Protein AF-A0A3D5ARH9-F1 (afdb_monomer_lite)

Structure (mmCIF, N/CA/C/O backbone):
data_AF-A0A3D5ARH9-F1
#
_entry.id   AF-A0A3D5ARH9-F1
#
loop_
_atom_site.group_PDB
_atom_site.id
_atom_site.type_symbol
_atom_site.label_atom_id
_atom_site.label_alt_id
_atom_site.label_comp_id
_atom_site.label_asym_id
_atom_site.label_entity_id
_atom_site.label_seq_id
_atom_site.pdbx_PDB_ins_code
_atom_site.Cartn_x
_atom_site.Cartn_y
_atom_site.Cartn_z
_atom_site.occupancy
_atom_site.B_iso_or_equiv
_atom_site.auth_seq_id
_atom_site.auth_comp_id
_atom_site.auth_asym_id
_atom_site.auth_atom_id
_atom_site.pdbx_PDB_model_num
ATOM 1 N N . MET A 1 1 ? -89.705 -56.570 19.214 1.00 36.16 1 MET A N 1
ATOM 2 C CA . MET A 1 1 ? -88.723 -57.478 18.583 1.00 36.16 1 MET A CA 1
ATOM 3 C C . MET A 1 1 ? -87.364 -56.791 18.594 1.00 36.16 1 MET A C 1
ATOM 5 O O . MET A 1 1 ? -87.311 -55.644 18.194 1.00 36.16 1 MET A O 1
ATOM 9 N N . ARG A 1 2 ? -86.365 -57.498 19.145 1.00 31.97 2 ARG A N 1
ATOM 10 C CA . ARG A 1 2 ? -84.887 -57.374 19.099 1.00 31.97 2 ARG A CA 1
ATOM 11 C C . ARG A 1 2 ? -84.185 -56.009 18.840 1.00 31.97 2 ARG A C 1
ATOM 13 O O . ARG A 1 2 ? -84.505 -55.344 17.864 1.00 31.97 2 ARG A O 1
ATOM 20 N N . PRO A 1 3 ? -83.141 -55.672 19.634 1.00 34.94 3 PRO A N 1
ATOM 21 C CA . PRO A 1 3 ? -82.276 -54.505 19.437 1.00 34.94 3 PRO A CA 1
ATOM 22 C C . PRO A 1 3 ? -81.117 -54.805 18.462 1.00 34.94 3 PRO A C 1
ATOM 24 O O . PRO A 1 3 ? -80.711 -55.959 18.326 1.00 34.94 3 PRO A O 1
ATOM 27 N N . LEU A 1 4 ? -80.552 -53.772 17.827 1.00 32.91 4 LEU A N 1
ATOM 28 C CA . LEU A 1 4 ? -79.321 -53.847 17.021 1.00 32.91 4 LEU A CA 1
ATOM 29 C C . LEU A 1 4 ? -78.390 -52.703 17.468 1.00 32.91 4 LEU A C 1
ATOM 31 O O . LEU A 1 4 ? -78.720 -51.536 17.293 1.00 32.91 4 LEU A O 1
ATOM 35 N N . LEU A 1 5 ? -77.456 -52.988 18.378 1.00 32.62 5 LEU A N 1
ATOM 36 C CA . LEU A 1 5 ? -76.010 -53.157 18.148 1.00 32.62 5 LEU A CA 1
ATOM 37 C C . LEU A 1 5 ? -75.330 -52.003 17.384 1.00 32.62 5 LEU A C 1
ATOM 39 O O . LEU A 1 5 ? -75.382 -51.918 16.161 1.00 32.62 5 LEU A O 1
ATOM 43 N N . ILE A 1 6 ? -74.623 -51.171 18.154 1.00 36.03 6 ILE A N 1
ATOM 44 C CA . ILE A 1 6 ? -73.619 -50.207 17.700 1.00 36.03 6 ILE A CA 1
ATOM 45 C C . ILE A 1 6 ? -72.332 -50.991 17.415 1.00 36.03 6 ILE A C 1
ATOM 47 O O . ILE A 1 6 ? -71.753 -51.577 18.329 1.00 36.03 6 ILE A O 1
ATOM 51 N N . ALA A 1 7 ? -71.892 -51.011 16.157 1.00 35.75 7 ALA A N 1
ATOM 52 C CA . ALA A 1 7 ? -70.590 -51.541 15.770 1.00 35.75 7 ALA A CA 1
ATOM 53 C C . ALA A 1 7 ? -69.571 -50.394 15.728 1.00 35.75 7 ALA A C 1
ATOM 55 O O . ALA A 1 7 ? -69.675 -49.482 14.908 1.00 35.75 7 ALA A O 1
ATOM 56 N N . ALA A 1 8 ? -68.601 -50.448 16.640 1.00 33.53 8 ALA A N 1
ATOM 57 C CA . ALA A 1 8 ? -67.417 -49.604 16.632 1.00 33.53 8 ALA A CA 1
ATOM 58 C C . ALA A 1 8 ? -66.488 -50.044 15.491 1.00 33.53 8 ALA A C 1
ATOM 60 O O . ALA A 1 8 ? -66.115 -51.213 15.396 1.00 33.53 8 ALA A O 1
ATOM 61 N N . LEU A 1 9 ? -66.127 -49.102 14.621 1.00 32.66 9 LEU A N 1
ATOM 62 C CA . LEU A 1 9 ? -65.179 -49.320 13.538 1.00 32.66 9 LEU A CA 1
ATOM 63 C C . LEU A 1 9 ? -63.754 -49.170 14.095 1.00 32.66 9 LEU A C 1
ATOM 65 O O . LEU A 1 9 ? -63.334 -48.073 14.459 1.00 32.66 9 LEU A O 1
ATOM 69 N N . SER A 1 10 ? -63.018 -50.278 14.183 1.00 33.53 10 SER A N 1
ATOM 70 C CA . SER A 1 10 ? -61.578 -50.275 14.448 1.00 33.53 10 SER A CA 1
ATOM 71 C C . SER A 1 10 ? -60.827 -49.774 13.215 1.00 33.53 10 SER A C 1
ATOM 73 O O . SER A 1 10 ? -60.824 -50.442 12.182 1.00 33.53 10 SER A O 1
ATOM 75 N N . LEU A 1 11 ? -60.155 -48.628 13.334 1.00 34.47 11 LEU A N 1
ATOM 76 C CA . LEU A 1 11 ? -59.141 -48.19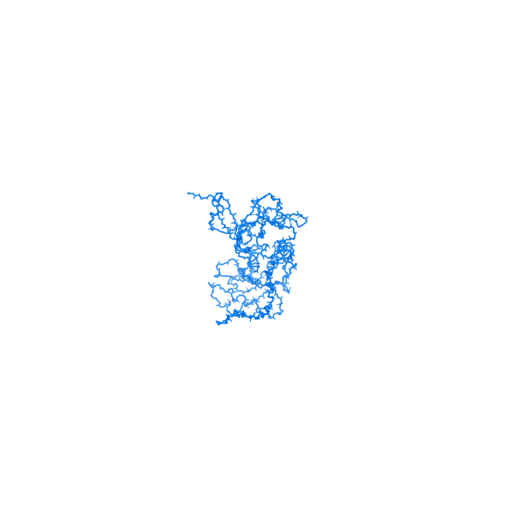7 12.376 1.00 34.47 11 LEU A CA 1
ATOM 77 C C . LEU A 1 11 ? -57.761 -48.450 12.991 1.00 34.47 11 LEU A C 1
ATOM 79 O O . LEU A 1 11 ? -57.415 -47.890 14.030 1.00 34.47 11 LEU A O 1
ATOM 83 N N . ALA A 1 12 ? -57.001 -49.343 12.362 1.00 35.09 12 ALA A N 1
ATOM 84 C CA . ALA A 1 12 ? -55.623 -49.637 12.716 1.00 35.09 12 ALA A CA 1
ATOM 85 C C . ALA A 1 12 ? -54.753 -48.384 12.516 1.00 35.09 12 ALA A C 1
ATOM 87 O O . ALA A 1 12 ? -54.677 -47.846 11.412 1.00 35.09 12 ALA A O 1
ATOM 88 N N . MET A 1 13 ? -54.086 -47.928 13.579 1.00 35.91 13 MET A N 1
ATOM 89 C CA . MET A 1 13 ? -53.020 -46.933 13.479 1.00 35.91 13 MET A CA 1
ATOM 90 C C . MET A 1 13 ? -51.771 -47.609 12.912 1.00 35.91 13 MET A C 1
ATOM 92 O O . MET A 1 13 ? -51.081 -48.350 13.611 1.00 35.91 13 MET A O 1
ATOM 96 N N . ALA A 1 14 ? -51.492 -47.366 11.633 1.00 39.88 14 ALA A N 1
ATOM 97 C CA . ALA A 1 14 ? -50.178 -47.612 11.063 1.00 39.88 14 ALA A CA 1
ATOM 98 C C . ALA A 1 14 ? -49.182 -46.625 11.692 1.00 39.88 14 ALA A C 1
ATOM 100 O O . ALA A 1 14 ? -49.419 -45.416 11.703 1.00 39.88 14 ALA A O 1
ATOM 101 N N . GLY A 1 15 ? -48.092 -47.154 12.250 1.00 37.50 15 GLY A N 1
ATOM 102 C CA . GLY A 1 15 ? -47.027 -46.369 12.860 1.00 37.50 15 GLY A CA 1
ATOM 103 C C . GLY A 1 15 ? -46.376 -45.430 11.848 1.00 37.50 15 GLY A C 1
ATOM 104 O O . GLY A 1 15 ? -45.789 -45.871 10.862 1.00 37.50 15 GLY A O 1
ATOM 105 N N . LEU A 1 16 ? -46.472 -44.131 12.115 1.00 36.62 16 LEU A N 1
ATOM 106 C CA . LEU A 1 16 ? -45.611 -43.127 11.506 1.00 36.62 16 LEU A CA 1
ATOM 107 C C . LEU A 1 16 ? -44.225 -43.239 12.161 1.00 36.62 16 LEU A C 1
ATOM 109 O O . LEU A 1 16 ? -44.156 -43.307 13.392 1.00 36.62 16 LEU A O 1
ATOM 113 N N . PRO A 1 17 ? -43.122 -43.259 11.395 1.00 36.88 17 PRO A N 1
ATOM 114 C CA . PRO A 1 17 ? -41.802 -43.139 11.990 1.00 36.88 17 PRO A CA 1
ATOM 115 C C . PRO A 1 17 ? -41.688 -41.757 12.637 1.00 36.88 17 PRO A C 1
ATOM 117 O O . PRO A 1 17 ? -42.090 -40.748 12.055 1.00 36.88 17 PRO A O 1
ATOM 120 N N . ALA A 1 18 ? -41.146 -41.717 13.853 1.00 39.22 18 ALA A N 1
ATOM 121 C CA . ALA A 1 18 ? -40.711 -40.477 14.468 1.00 39.22 18 ALA A CA 1
ATOM 122 C C . ALA A 1 18 ? -39.626 -39.869 13.570 1.00 39.22 18 ALA A C 1
ATOM 124 O O . ALA A 1 18 ? -38.506 -40.370 13.504 1.00 39.22 18 ALA A O 1
ATOM 125 N N . VAL A 1 19 ? -39.977 -38.818 12.832 1.00 33.25 19 VAL A N 1
ATOM 126 C CA . VAL A 1 19 ? -38.991 -37.955 12.191 1.00 33.25 19 VAL A CA 1
ATOM 127 C C . VAL A 1 19 ? -38.428 -37.090 13.309 1.00 33.25 19 VAL A C 1
ATOM 129 O O . VAL A 1 19 ? -39.031 -36.091 13.700 1.00 33.25 19 VAL A O 1
ATOM 132 N N . GLU A 1 20 ? -37.304 -37.516 13.879 1.00 37.25 20 GLU A N 1
ATOM 133 C CA . GLU A 1 20 ? -36.461 -36.632 14.672 1.00 37.25 20 GLU A CA 1
ATOM 134 C C . GLU A 1 20 ? -36.026 -35.489 13.755 1.00 37.25 20 GLU A C 1
ATOM 136 O O . GLU A 1 20 ? -35.208 -35.658 12.852 1.00 37.25 20 GLU A O 1
ATOM 141 N N . ALA A 1 21 ? -36.630 -34.318 13.951 1.00 35.41 21 ALA A N 1
ATOM 142 C CA . ALA A 1 21 ? -36.156 -33.085 13.356 1.00 35.41 21 ALA A CA 1
ATOM 143 C C . ALA A 1 21 ? -34.779 -32.788 13.959 1.00 35.41 21 ALA A C 1
ATOM 145 O O . ALA A 1 21 ? -34.663 -32.182 15.025 1.00 35.41 21 ALA A O 1
ATOM 146 N N . GLN A 1 22 ? -33.730 -33.258 13.288 1.00 34.59 22 GLN A N 1
ATOM 147 C CA . GLN A 1 22 ? -32.379 -32.781 13.516 1.00 34.59 22 GLN A CA 1
ATOM 148 C C . GLN A 1 22 ? -32.389 -31.296 13.168 1.00 34.59 22 GLN A C 1
ATOM 150 O O . GLN A 1 22 ? -32.487 -30.913 12.004 1.00 34.59 22 GLN A O 1
ATOM 155 N N . ALA A 1 23 ? -32.362 -30.457 14.201 1.00 35.50 23 ALA A N 1
ATOM 156 C CA . ALA A 1 23 ? -32.055 -29.052 14.046 1.00 35.50 23 ALA A CA 1
ATOM 157 C C . ALA A 1 23 ? -30.722 -28.964 13.296 1.00 35.50 23 ALA A C 1
ATOM 159 O O . ALA A 1 23 ? -29.685 -29.370 13.825 1.00 35.50 23 ALA A O 1
ATOM 160 N N . GLU A 1 24 ? -30.755 -28.465 12.061 1.00 36.00 24 GLU A N 1
ATOM 161 C CA . GLU A 1 24 ? -29.549 -28.012 11.389 1.00 36.00 24 GLU A CA 1
ATOM 162 C C . GLU A 1 24 ? -28.964 -26.896 12.252 1.00 36.00 24 GLU A C 1
ATOM 164 O O . GLU A 1 24 ? -29.434 -25.757 12.281 1.00 36.00 24 GLU A O 1
ATOM 169 N N . ILE A 1 25 ? -27.961 -27.274 13.035 1.00 41.75 25 ILE A N 1
ATOM 170 C CA . ILE A 1 25 ? -26.970 -26.382 13.611 1.00 41.75 25 ILE A CA 1
ATOM 171 C C . ILE A 1 25 ? -26.416 -25.555 12.455 1.00 41.75 25 ILE A C 1
ATOM 173 O O . ILE A 1 25 ? -25.553 -26.007 11.704 1.00 41.75 25 ILE A O 1
ATOM 177 N N . GLY A 1 26 ? -26.983 -24.358 12.286 1.00 33.88 26 GLY A N 1
ATOM 178 C CA . GLY A 1 26 ? -26.500 -23.367 11.342 1.00 33.88 26 GLY A CA 1
ATOM 179 C C . GLY A 1 26 ? -24.995 -23.234 11.506 1.00 33.88 26 GLY A C 1
ATOM 180 O O . GLY A 1 26 ? -24.507 -23.187 12.638 1.00 33.88 26 GLY A O 1
ATOM 181 N N . ALA A 1 27 ? -24.287 -23.242 10.376 1.00 38.84 27 ALA A N 1
ATOM 182 C CA . ALA A 1 27 ? -22.839 -23.129 10.316 1.00 38.84 27 ALA A CA 1
ATOM 183 C C . ALA A 1 27 ? -22.363 -22.101 11.348 1.00 38.84 27 ALA A C 1
ATOM 185 O O . ALA A 1 27 ? -22.682 -20.911 11.257 1.00 38.84 27 ALA A O 1
ATOM 186 N N . ALA A 1 28 ? -21.669 -22.589 12.378 1.00 41.03 28 ALA A N 1
ATOM 187 C CA . ALA A 1 28 ? -21.037 -21.731 13.356 1.00 41.03 28 ALA A CA 1
ATOM 188 C C . ALA A 1 28 ? -20.156 -20.748 12.582 1.00 41.03 28 ALA A C 1
ATOM 190 O O . ALA A 1 28 ? -19.362 -21.162 11.737 1.00 41.03 28 ALA A O 1
ATOM 191 N N . ALA A 1 29 ? -20.337 -19.450 12.833 1.00 47.12 29 ALA A N 1
ATOM 192 C CA . ALA A 1 29 ? -19.413 -18.445 12.336 1.00 47.12 29 ALA A CA 1
ATOM 193 C C . ALA A 1 29 ? -17.995 -18.893 12.702 1.00 47.12 29 ALA A C 1
ATOM 195 O O . ALA A 1 29 ? -17.753 -19.228 13.866 1.00 47.12 29 ALA A O 1
ATOM 196 N N . GLU A 1 30 ? -17.095 -18.936 11.716 1.00 40.56 30 GLU A N 1
ATOM 197 C CA . GLU A 1 30 ? -15.713 -19.326 11.968 1.00 40.56 30 GLU A CA 1
ATOM 198 C C . GLU A 1 30 ? -15.151 -18.505 13.137 1.00 40.56 30 GLU A C 1
ATOM 200 O O . GLU A 1 30 ? -15.444 -17.302 13.238 1.00 40.56 30 GLU A O 1
ATOM 205 N N . PRO A 1 31 ? -14.388 -19.129 14.053 1.00 40.97 31 PRO A N 1
ATOM 206 C CA . PRO A 1 31 ? -13.818 -18.407 15.172 1.00 40.97 31 PRO A CA 1
ATOM 207 C C . PRO A 1 31 ? -12.971 -17.256 14.633 1.00 40.97 31 PRO A C 1
ATOM 209 O O . PRO A 1 31 ? -12.004 -17.469 13.903 1.00 40.97 31 PRO A O 1
ATOM 212 N N . LEU A 1 32 ? -13.308 -16.030 15.030 1.00 48.28 32 LEU A N 1
ATOM 213 C CA . LEU A 1 32 ? -12.409 -14.884 14.916 1.00 48.28 32 LEU A CA 1
ATOM 214 C C . LEU A 1 32 ? -11.243 -15.119 15.874 1.00 48.28 32 LEU A C 1
ATOM 216 O O . LEU A 1 32 ? -11.272 -14.671 17.017 1.00 48.28 32 LEU A O 1
ATOM 220 N N . GLY A 1 33 ? -10.276 -15.931 15.463 1.00 45.16 33 GLY A N 1
ATOM 221 C CA . GLY A 1 33 ? -9.249 -16.392 16.390 1.00 45.16 33 GLY A CA 1
ATOM 222 C C . GLY A 1 33 ? -8.073 -17.141 15.786 1.00 45.16 33 GLY A C 1
ATOM 223 O O . GLY A 1 33 ? -7.136 -17.431 16.523 1.00 45.16 33 GLY A O 1
ATOM 224 N N . MET A 1 34 ? -8.062 -17.433 14.484 1.00 46.72 34 MET A N 1
ATOM 225 C CA . MET A 1 34 ? -6.834 -17.877 13.829 1.00 46.72 34 MET A CA 1
ATOM 226 C C . MET A 1 34 ? -6.118 -16.670 13.239 1.00 46.72 34 MET A C 1
ATOM 228 O O . MET A 1 34 ? -6.605 -16.047 12.300 1.00 46.72 34 MET A O 1
ATOM 232 N N . VAL A 1 35 ? -4.956 -16.351 13.809 1.00 58.06 35 VAL A N 1
ATOM 233 C CA . VAL A 1 35 ? -3.979 -15.464 13.171 1.00 58.06 35 VAL A CA 1
ATOM 234 C C . VAL A 1 35 ? -3.677 -16.050 11.804 1.00 58.06 35 VAL A C 1
ATOM 236 O O . VAL A 1 35 ? -3.370 -17.243 11.704 1.00 58.06 35 VAL A O 1
ATOM 239 N N . ALA A 1 36 ? -3.772 -15.239 10.755 1.00 65.69 36 ALA A N 1
ATOM 240 C CA . ALA A 1 36 ? -3.270 -15.658 9.461 1.00 65.69 36 ALA A CA 1
ATOM 241 C C . ALA A 1 36 ? -1.784 -16.011 9.626 1.00 65.69 36 ALA A C 1
ATOM 243 O O . ALA A 1 36 ? -1.008 -15.208 10.139 1.00 65.69 36 ALA A O 1
ATOM 244 N N . ALA A 1 37 ? -1.391 -17.233 9.254 1.00 79.62 37 ALA A N 1
ATOM 245 C CA . ALA A 1 37 ? 0.014 -17.623 9.312 1.00 79.62 37 ALA A CA 1
ATOM 246 C C . ALA A 1 37 ? 0.850 -16.603 8.519 1.00 79.62 37 ALA A C 1
ATOM 248 O O . ALA A 1 37 ? 0.384 -16.180 7.457 1.00 79.62 37 ALA A O 1
ATOM 249 N N . PRO A 1 38 ? 2.052 -16.216 8.989 1.00 91.38 38 PRO A N 1
ATOM 250 C CA . PRO A 1 38 ? 2.890 -15.275 8.263 1.00 91.38 38 PRO A CA 1
ATOM 251 C C . PRO A 1 38 ? 3.040 -15.666 6.792 1.00 91.38 38 PRO A C 1
ATOM 253 O O . PRO A 1 38 ? 3.495 -16.764 6.464 1.00 91.38 38 PRO A O 1
ATOM 256 N N . VAL A 1 39 ? 2.644 -14.761 5.901 1.00 94.25 39 VAL A N 1
ATOM 257 C CA . VAL A 1 39 ? 2.697 -14.948 4.455 1.00 94.25 39 VAL A CA 1
ATOM 258 C C . VAL A 1 39 ? 3.870 -14.156 3.899 1.00 94.25 39 VAL A C 1
ATOM 260 O O . VAL A 1 39 ? 3.997 -12.952 4.114 1.00 94.25 39 VAL A O 1
ATOM 263 N N . THR A 1 40 ? 4.710 -14.826 3.118 1.00 97.44 40 THR A N 1
ATOM 264 C CA . THR A 1 40 ? 5.722 -14.164 2.292 1.00 97.44 40 THR A CA 1
ATOM 265 C C . THR A 1 40 ? 5.301 -14.245 0.833 1.00 97.44 40 THR A C 1
ATOM 267 O O . THR A 1 40 ? 5.065 -15.337 0.322 1.00 97.44 40 THR A O 1
ATOM 270 N N . LYS A 1 41 ? 5.206 -13.094 0.163 1.00 98.06 41 LYS A N 1
ATOM 271 C CA . LYS A 1 41 ? 4.893 -12.988 -1.267 1.00 98.06 41 LYS A CA 1
ATOM 272 C C . LYS A 1 41 ? 6.129 -12.552 -2.048 1.00 98.06 41 LYS A C 1
ATOM 274 O O . LYS A 1 41 ? 6.793 -11.582 -1.685 1.00 98.06 41 LYS A O 1
ATOM 279 N N . ARG A 1 42 ? 6.417 -13.240 -3.148 1.00 98.69 42 ARG A N 1
ATOM 280 C CA . ARG A 1 42 ? 7.473 -12.890 -4.101 1.00 98.69 42 ARG A CA 1
ATOM 281 C C . ARG A 1 42 ? 6.958 -11.825 -5.064 1.00 98.69 42 ARG A C 1
ATOM 283 O O . ARG A 1 42 ? 5.916 -12.015 -5.691 1.00 98.69 42 ARG A O 1
ATOM 290 N N . VAL A 1 43 ? 7.692 -10.730 -5.201 1.00 98.69 43 VAL A N 1
ATOM 291 C CA . VAL A 1 43 ? 7.333 -9.589 -6.047 1.00 98.69 43 VAL A CA 1
ATOM 292 C C . VAL A 1 43 ? 8.369 -9.396 -7.137 1.00 98.69 43 VAL A C 1
ATOM 294 O O . VAL A 1 43 ? 9.561 -9.276 -6.849 1.00 98.69 43 VAL A O 1
ATOM 297 N N . ALA A 1 44 ? 7.907 -9.325 -8.379 1.00 98.81 44 ALA A N 1
ATOM 298 C CA . ALA A 1 44 ? 8.705 -8.838 -9.494 1.00 98.81 44 ALA A CA 1
ATOM 299 C C . ALA A 1 44 ? 8.348 -7.375 -9.776 1.00 98.81 44 ALA A C 1
ATOM 301 O O . ALA A 1 44 ? 7.173 -7.025 -9.818 1.00 98.81 44 ALA A O 1
ATOM 302 N N . ILE A 1 45 ? 9.339 -6.516 -9.992 1.00 98.81 45 ILE A N 1
ATOM 303 C CA . ILE A 1 45 ? 9.126 -5.153 -10.475 1.00 98.81 45 ILE A CA 1
ATOM 304 C C . ILE A 1 45 ? 9.698 -5.062 -11.880 1.00 98.81 45 ILE A C 1
ATOM 306 O O . ILE A 1 45 ? 10.900 -5.252 -12.070 1.00 98.81 45 ILE A O 1
ATOM 310 N N . VAL A 1 46 ? 8.842 -4.785 -12.858 1.00 98.88 46 VAL A N 1
ATOM 311 C CA . VAL A 1 46 ? 9.234 -4.671 -14.263 1.00 98.88 46 VAL A CA 1
ATOM 312 C C . VAL A 1 46 ? 9.207 -3.209 -14.673 1.00 98.88 46 VAL A C 1
ATOM 314 O O . VAL A 1 46 ? 8.164 -2.559 -14.648 1.00 98.88 46 VAL A O 1
ATOM 317 N N . MET A 1 47 ? 10.374 -2.701 -15.044 1.00 98.62 47 MET A N 1
ATOM 318 C CA . MET A 1 47 ? 10.592 -1.361 -15.564 1.00 98.62 47 MET A CA 1
ATOM 319 C C . MET A 1 47 ? 10.594 -1.435 -17.090 1.00 98.62 47 MET A C 1
ATOM 321 O O . MET A 1 47 ? 11.396 -2.161 -17.679 1.00 98.62 47 MET A O 1
ATOM 325 N N . ILE A 1 48 ? 9.688 -0.704 -17.734 1.00 98.44 48 ILE A N 1
ATOM 326 C CA . ILE A 1 48 ? 9.514 -0.745 -19.186 1.00 98.44 48 ILE A CA 1
ATOM 327 C C . ILE A 1 48 ? 10.101 0.521 -19.801 1.00 98.44 48 ILE A C 1
ATOM 329 O O . ILE A 1 48 ? 9.724 1.627 -19.430 1.00 98.44 48 ILE A O 1
ATOM 333 N N . GLN A 1 49 ? 11.001 0.374 -20.770 1.00 96.75 49 GLN A N 1
ATOM 334 C CA . GLN A 1 49 ? 11.674 1.475 -21.466 1.00 96.75 49 GLN A CA 1
ATOM 335 C C . GLN A 1 49 ? 10.778 2.147 -22.526 1.00 96.75 49 GLN A C 1
ATOM 337 O O . GLN A 1 49 ? 11.117 2.212 -23.703 1.00 96.75 49 GLN A O 1
ATOM 342 N N . ASN A 1 50 ? 9.612 2.661 -22.125 1.00 94.06 50 ASN A N 1
ATOM 343 C CA . ASN A 1 50 ? 8.672 3.364 -23.013 1.00 94.06 50 ASN A CA 1
ATOM 344 C C . ASN A 1 50 ? 8.714 4.900 -22.876 1.00 94.06 50 ASN A C 1
ATOM 346 O O . ASN A 1 50 ? 7.823 5.584 -23.372 1.00 94.06 50 ASN A O 1
ATOM 350 N N . GLY A 1 51 ? 9.728 5.447 -22.198 1.00 89.19 51 GLY A N 1
ATOM 351 C CA . GLY A 1 51 ? 9.845 6.882 -21.942 1.00 89.19 51 GLY A CA 1
ATOM 352 C C . GLY A 1 51 ? 9.948 7.720 -23.219 1.00 89.19 51 GLY A C 1
ATOM 353 O O . GLY A 1 51 ? 10.875 7.555 -24.020 1.00 89.19 51 GLY A O 1
ATOM 354 N N . SER A 1 52 ? 9.040 8.683 -23.374 1.00 85.12 52 SER A N 1
ATOM 355 C CA . SER A 1 52 ? 9.021 9.599 -24.528 1.00 85.12 52 SER A CA 1
ATOM 356 C C . SER A 1 52 ? 10.107 10.686 -24.456 1.00 85.12 52 SER A C 1
ATOM 358 O O . SER A 1 52 ? 10.619 11.139 -25.482 1.00 85.12 52 SER A O 1
ATOM 360 N N . THR A 1 53 ? 10.541 11.047 -23.245 1.00 89.06 53 THR A N 1
ATOM 361 C CA . THR A 1 53 ? 11.587 12.051 -22.977 1.00 89.06 53 THR A CA 1
ATOM 362 C C . THR A 1 53 ? 12.865 11.421 -22.419 1.00 89.06 53 THR A C 1
ATOM 364 O O . THR A 1 53 ? 12.822 10.338 -21.834 1.00 89.06 53 THR A O 1
ATOM 367 N N . ASP A 1 54 ? 14.008 12.110 -22.542 1.00 92.31 54 ASP A N 1
ATOM 368 C CA . ASP A 1 54 ? 15.278 11.661 -21.937 1.00 92.31 54 ASP A CA 1
ATOM 369 C C . ASP A 1 54 ? 15.165 11.496 -20.419 1.00 92.31 54 ASP A C 1
ATOM 371 O O . ASP A 1 54 ? 15.677 10.530 -19.851 1.00 92.31 54 ASP A O 1
ATOM 375 N N . THR A 1 55 ? 14.436 12.403 -19.762 1.00 93.12 55 THR A N 1
ATOM 376 C CA . THR A 1 55 ? 14.150 12.317 -18.329 1.00 93.12 55 THR A CA 1
ATOM 377 C C . THR A 1 55 ? 13.376 11.044 -18.001 1.00 93.12 55 THR A C 1
ATOM 379 O O . THR A 1 55 ? 13.795 10.298 -17.119 1.00 93.12 55 THR A O 1
ATOM 382 N N . ALA A 1 56 ? 12.283 10.762 -18.720 1.00 91.06 56 ALA A N 1
ATOM 383 C CA . ALA A 1 56 ? 11.480 9.562 -18.492 1.00 91.06 56 ALA A CA 1
ATOM 384 C C . ALA A 1 56 ? 12.301 8.285 -18.723 1.00 91.06 56 ALA A C 1
ATOM 386 O O . ALA A 1 56 ? 12.294 7.401 -17.870 1.00 91.06 56 ALA A O 1
ATOM 387 N N . ARG A 1 57 ? 13.081 8.214 -19.812 1.00 93.19 57 ARG A N 1
ATOM 388 C CA . ARG A 1 57 ? 13.981 7.078 -20.089 1.00 93.19 57 ARG A CA 1
ATOM 389 C C . ARG A 1 57 ? 15.011 6.873 -18.982 1.00 93.19 57 ARG A C 1
ATOM 391 O O . ARG A 1 57 ? 15.160 5.763 -18.482 1.00 93.19 57 ARG A O 1
ATOM 398 N N . THR A 1 58 ? 15.658 7.949 -18.537 1.00 96.25 58 THR A N 1
ATOM 399 C CA . THR A 1 58 ? 16.644 7.900 -17.445 1.00 96.25 58 THR A CA 1
ATOM 400 C C . THR A 1 58 ? 16.018 7.393 -16.149 1.00 96.25 58 THR A C 1
ATOM 402 O O . THR A 1 58 ? 16.597 6.559 -15.461 1.00 96.25 58 THR A O 1
ATOM 405 N N . GLN A 1 59 ? 14.817 7.866 -15.806 1.00 96.25 59 GLN A N 1
ATOM 406 C CA . GLN A 1 59 ? 14.108 7.410 -14.611 1.00 96.25 59 GLN A CA 1
ATOM 407 C C . GLN A 1 59 ? 13.687 5.940 -14.717 1.00 96.25 59 GLN A C 1
ATOM 409 O O . GLN A 1 59 ? 13.870 5.195 -13.760 1.00 96.25 59 GLN A O 1
ATOM 414 N N . LEU A 1 60 ? 13.191 5.515 -15.880 1.00 96.31 60 LEU A N 1
ATOM 415 C CA . LEU A 1 60 ? 12.814 4.126 -16.152 1.00 96.31 60 LEU A CA 1
ATOM 416 C C . LEU A 1 60 ? 14.014 3.177 -16.203 1.00 96.31 60 LEU A C 1
ATOM 418 O O . LEU A 1 60 ? 13.828 1.969 -16.113 1.00 96.31 60 LEU A O 1
ATOM 422 N N . ALA A 1 61 ? 15.231 3.695 -16.367 1.00 96.19 61 ALA A N 1
ATOM 423 C CA . ALA A 1 61 ? 16.470 2.923 -16.316 1.00 96.19 61 ALA A CA 1
ATOM 424 C C . ALA A 1 61 ? 17.116 2.905 -14.914 1.00 96.19 61 ALA A C 1
ATOM 426 O O . ALA A 1 61 ? 18.080 2.175 -14.692 1.00 96.19 61 ALA A O 1
ATOM 427 N N . ASP A 1 62 ? 16.601 3.679 -13.948 1.00 97.75 62 ASP A N 1
ATOM 428 C CA . ASP A 1 62 ? 17.161 3.782 -12.595 1.00 97.75 62 ASP A CA 1
ATOM 429 C C . ASP A 1 62 ? 16.729 2.599 -11.710 1.00 97.75 62 ASP A C 1
ATOM 431 O O . ASP A 1 62 ? 15.913 2.705 -10.787 1.00 97.75 62 ASP A O 1
ATOM 435 N N . THR A 1 63 ? 17.297 1.429 -11.999 1.00 97.31 63 THR A N 1
ATOM 436 C CA . THR A 1 63 ? 17.025 0.194 -11.257 1.00 97.31 63 THR A CA 1
ATOM 437 C C . THR A 1 63 ? 17.461 0.284 -9.797 1.00 97.31 63 THR A C 1
ATOM 439 O O . THR A 1 63 ? 16.922 -0.433 -8.957 1.00 97.31 63 THR A O 1
ATOM 442 N N . ALA A 1 64 ? 18.432 1.144 -9.467 1.00 98.00 64 ALA A N 1
ATOM 443 C CA . ALA A 1 64 ? 18.905 1.331 -8.099 1.00 98.00 64 ALA A CA 1
ATOM 444 C C . ALA A 1 64 ? 17.847 2.035 -7.240 1.00 98.00 64 ALA A C 1
ATOM 446 O O . ALA A 1 64 ? 17.548 1.573 -6.136 1.00 98.00 64 ALA A O 1
ATOM 447 N N . PHE A 1 65 ? 17.230 3.097 -7.767 1.00 98.25 65 PHE A N 1
ATOM 448 C CA . PHE A 1 65 ? 16.111 3.768 -7.112 1.00 98.25 65 PHE A CA 1
ATOM 449 C C . PHE A 1 65 ? 14.946 2.802 -6.865 1.00 98.25 65 PHE A C 1
ATOM 451 O O . PHE A 1 65 ? 14.483 2.684 -5.727 1.00 98.25 65 PHE A O 1
ATOM 458 N N . ILE A 1 66 ? 14.512 2.069 -7.899 1.00 98.50 66 ILE A N 1
ATOM 459 C CA . ILE A 1 66 ? 13.393 1.125 -7.774 1.00 98.50 66 ILE A CA 1
ATOM 460 C C . ILE A 1 66 ? 13.743 -0.005 -6.798 1.00 98.50 66 ILE A C 1
ATOM 462 O O . ILE A 1 66 ? 12.956 -0.311 -5.901 1.00 98.50 66 ILE A O 1
ATOM 466 N N . ARG A 1 67 ? 14.950 -0.577 -6.878 1.00 98.50 67 ARG A N 1
ATOM 467 C CA . ARG A 1 67 ? 15.400 -1.592 -5.917 1.00 98.50 67 ARG A CA 1
ATOM 468 C C . ARG A 1 67 ? 15.340 -1.081 -4.483 1.00 98.50 67 ARG A C 1
ATOM 470 O O . ARG A 1 67 ? 14.861 -1.799 -3.612 1.00 98.50 67 ARG A O 1
ATOM 477 N N . ASN A 1 68 ? 15.796 0.144 -4.236 1.00 98.50 68 ASN A N 1
ATOM 478 C CA . ASN A 1 68 ? 15.796 0.718 -2.897 1.00 98.50 68 ASN A CA 1
ATOM 479 C C . ASN A 1 68 ? 14.373 0.936 -2.360 1.00 98.50 68 ASN A C 1
ATOM 481 O O . ASN A 1 68 ? 14.088 0.567 -1.224 1.00 98.50 68 ASN A O 1
ATOM 485 N N . ILE A 1 69 ? 13.461 1.486 -3.166 1.00 98.56 69 ILE A N 1
ATOM 486 C CA . ILE A 1 69 ? 12.112 1.814 -2.684 1.00 98.56 69 ILE A CA 1
ATOM 487 C C . ILE A 1 69 ? 11.193 0.588 -2.543 1.00 98.56 69 ILE A C 1
ATOM 489 O O . ILE A 1 69 ? 10.257 0.610 -1.748 1.00 98.56 69 ILE A O 1
ATOM 493 N N . PHE A 1 70 ? 11.464 -0.514 -3.247 1.00 98.69 70 PHE A N 1
ATOM 494 C CA . PHE A 1 70 ? 10.724 -1.767 -3.054 1.00 98.69 70 PHE A CA 1
ATOM 495 C C . PHE A 1 70 ? 11.389 -2.702 -2.039 1.00 98.69 70 PHE A C 1
ATOM 497 O O . PHE A 1 70 ? 10.698 -3.270 -1.197 1.00 98.69 70 PHE A O 1
ATOM 504 N N . PHE A 1 71 ? 12.718 -2.832 -2.066 1.00 98.62 71 PHE A N 1
ATOM 505 C CA . PHE A 1 71 ? 13.447 -3.885 -1.344 1.00 98.62 71 PHE A CA 1
ATOM 506 C C . PHE A 1 71 ? 14.563 -3.378 -0.416 1.00 98.62 71 PHE A C 1
ATOM 508 O O . PHE A 1 71 ? 15.313 -4.186 0.128 1.00 98.62 71 PHE A O 1
ATOM 515 N N . GLY A 1 72 ? 14.703 -2.064 -0.222 1.00 98.12 72 GLY A N 1
ATOM 516 C CA . GLY A 1 72 ? 15.667 -1.491 0.723 1.00 98.12 72 GLY A CA 1
ATOM 517 C C . GLY A 1 72 ? 15.383 -1.882 2.179 1.00 98.12 72 GLY A C 1
ATOM 518 O O . GLY A 1 72 ? 14.300 -2.359 2.512 1.00 98.12 72 GLY A O 1
ATOM 519 N N . SER A 1 73 ? 16.341 -1.653 3.078 1.00 95.50 73 SER A N 1
ATOM 520 C CA . SER A 1 73 ? 16.203 -1.984 4.509 1.00 95.50 73 SER A CA 1
ATOM 521 C C . SER A 1 73 ? 15.341 -0.996 5.305 1.00 95.50 73 SER A C 1
ATOM 523 O O . SER A 1 73 ? 14.930 -1.297 6.423 1.00 95.50 73 SER A O 1
ATOM 525 N N . ALA A 1 74 ? 15.067 0.182 4.746 1.00 94.44 74 ALA A N 1
ATOM 526 C CA . ALA A 1 74 ? 14.222 1.218 5.328 1.00 94.44 74 ALA A CA 1
ATOM 527 C C . ALA A 1 74 ? 13.542 2.016 4.211 1.00 94.44 74 ALA A C 1
ATOM 529 O O . ALA A 1 74 ? 14.027 2.035 3.081 1.00 94.44 74 ALA A O 1
ATOM 530 N N . ASN A 1 75 ? 12.442 2.705 4.536 1.00 94.88 75 ASN A N 1
ATOM 531 C CA . ASN A 1 75 ? 11.674 3.512 3.577 1.00 94.88 75 ASN A CA 1
ATOM 532 C C . ASN A 1 75 ? 11.329 2.746 2.283 1.00 94.88 75 ASN A C 1
ATOM 534 O O . ASN A 1 75 ? 11.358 3.312 1.190 1.00 94.88 75 ASN A O 1
ATOM 538 N N . SER A 1 76 ? 11.007 1.460 2.426 1.00 98.38 76 SER A N 1
ATOM 539 C CA . SER A 1 76 ? 10.735 0.542 1.325 1.00 98.38 76 SER A CA 1
ATOM 540 C C . SER A 1 76 ? 9.488 -0.301 1.590 1.00 98.38 76 SER A C 1
ATOM 542 O O . SER A 1 76 ? 9.074 -0.445 2.743 1.00 98.38 76 SER A O 1
ATOM 544 N N . LEU A 1 77 ? 8.913 -0.907 0.548 1.00 98.62 77 LEU A N 1
ATOM 545 C CA . LEU A 1 77 ? 7.815 -1.871 0.706 1.00 98.62 77 LEU A CA 1
ATOM 546 C C . LEU A 1 77 ? 8.217 -3.050 1.609 1.00 98.62 77 LEU A C 1
ATOM 548 O O . LEU A 1 77 ? 7.463 -3.412 2.513 1.00 98.62 77 LEU A O 1
ATOM 552 N N . ALA A 1 78 ? 9.408 -3.616 1.390 1.00 98.31 78 ALA A N 1
ATOM 553 C CA . ALA A 1 78 ? 9.921 -4.757 2.146 1.00 98.31 78 ALA A CA 1
ATOM 554 C C . ALA A 1 78 ? 10.114 -4.459 3.641 1.00 98.31 78 ALA A C 1
ATOM 556 O O . ALA A 1 78 ? 9.934 -5.353 4.462 1.00 98.31 78 ALA A O 1
ATOM 557 N N . ALA A 1 79 ? 10.440 -3.216 4.010 1.00 97.75 79 ALA A N 1
ATOM 558 C CA . ALA A 1 79 ? 10.531 -2.803 5.409 1.00 97.75 79 ALA A CA 1
ATOM 559 C C . ALA A 1 79 ? 9.160 -2.420 5.994 1.00 97.75 79 ALA A C 1
ATOM 561 O O . ALA A 1 79 ? 8.858 -2.727 7.146 1.00 97.75 79 ALA A O 1
ATOM 562 N N . TRP A 1 80 ? 8.323 -1.741 5.206 1.00 97.69 80 TRP A N 1
ATOM 563 C CA . TRP A 1 80 ? 7.066 -1.166 5.681 1.00 97.69 80 TRP A CA 1
ATOM 564 C C . TRP A 1 80 ? 5.974 -2.218 5.897 1.00 97.69 80 TRP A C 1
ATOM 566 O O . TRP A 1 80 ? 5.283 -2.184 6.913 1.00 97.69 80 TRP A O 1
ATOM 576 N N . MET A 1 81 ? 5.829 -3.178 4.978 1.00 97.50 81 MET A N 1
ATOM 577 C CA . MET A 1 81 ? 4.751 -4.169 5.043 1.00 97.50 81 MET A CA 1
ATOM 578 C C . MET A 1 81 ? 4.804 -5.067 6.293 1.00 97.50 81 MET A C 1
ATOM 580 O O . MET A 1 81 ? 3.794 -5.155 6.995 1.00 97.50 81 MET A O 1
ATOM 584 N N . PRO A 1 82 ? 5.940 -5.688 6.660 1.00 95.69 82 PRO A N 1
ATOM 585 C CA . PRO A 1 82 ? 6.003 -6.441 7.910 1.00 95.69 82 PRO A CA 1
ATOM 586 C C . PRO A 1 82 ? 5.857 -5.536 9.138 1.00 95.69 82 PRO A C 1
ATOM 588 O O . PRO A 1 82 ? 5.326 -5.977 10.150 1.00 95.69 82 PRO A O 1
ATOM 591 N N . ALA A 1 83 ? 6.262 -4.264 9.077 1.00 95.19 83 ALA A N 1
ATOM 592 C CA . ALA A 1 83 ? 6.067 -3.345 10.196 1.00 95.19 83 ALA A CA 1
ATOM 593 C C . ALA A 1 83 ? 4.579 -3.013 10.430 1.00 95.19 83 ALA A C 1
ATOM 595 O O . ALA A 1 83 ? 4.142 -2.980 11.581 1.00 95.19 83 ALA A O 1
ATOM 596 N N . VAL A 1 84 ? 3.793 -2.817 9.363 1.00 95.81 84 VAL A N 1
ATOM 597 C CA . VAL A 1 84 ? 2.350 -2.521 9.458 1.00 95.81 84 VAL A CA 1
ATOM 598 C C . VAL A 1 84 ? 1.496 -3.766 9.731 1.00 95.81 84 VAL A C 1
ATOM 600 O O . VAL A 1 84 ? 0.408 -3.662 10.279 1.00 95.81 84 VAL A O 1
ATOM 603 N N . THR A 1 85 ? 1.969 -4.949 9.342 1.00 94.75 85 THR A N 1
ATOM 604 C CA . THR A 1 85 ? 1.246 -6.220 9.542 1.00 94.75 85 THR A CA 1
ATOM 605 C C . THR A 1 85 ? 1.835 -7.064 10.665 1.00 94.75 85 THR A C 1
ATOM 607 O O . THR A 1 85 ? 1.471 -8.223 10.815 1.00 94.75 85 THR A O 1
ATOM 610 N N . HIS A 1 86 ? 2.766 -6.512 11.447 1.00 91.88 86 HIS A N 1
ATOM 611 C CA . HIS A 1 86 ? 3.409 -7.191 12.578 1.00 91.88 86 HIS A CA 1
ATOM 612 C C . HIS A 1 86 ? 4.134 -8.493 12.204 1.00 91.88 86 HIS A C 1
ATOM 614 O O . HIS A 1 86 ? 4.259 -9.415 13.002 1.00 91.88 86 HIS A O 1
ATOM 620 N N . GLY A 1 87 ? 4.664 -8.540 10.983 1.00 92.56 87 GLY A N 1
ATOM 621 C CA . GLY A 1 87 ? 5.369 -9.684 10.415 1.00 92.56 87 GLY A CA 1
ATOM 622 C C . GLY A 1 87 ? 4.455 -10.694 9.724 1.00 92.56 87 GLY A C 1
ATOM 623 O O . GLY A 1 87 ? 4.965 -11.658 9.157 1.00 92.56 87 GLY A O 1
ATOM 624 N N . LEU A 1 88 ? 3.136 -10.478 9.721 1.00 93.44 88 LEU A N 1
ATOM 625 C CA . LEU A 1 88 ? 2.179 -11.407 9.120 1.00 93.44 88 LEU A CA 1
ATOM 626 C C . LEU A 1 88 ? 2.150 -11.337 7.587 1.00 93.44 88 LEU A C 1
ATOM 628 O O . LEU A 1 88 ? 1.776 -12.314 6.944 1.00 93.44 88 LEU A O 1
ATOM 632 N N . LEU A 1 89 ? 2.593 -10.229 6.986 1.00 95.69 89 LEU A N 1
ATOM 633 C CA . LEU A 1 89 ? 2.800 -10.116 5.545 1.00 95.69 89 LEU A CA 1
ATOM 634 C C . LEU A 1 89 ? 4.170 -9.511 5.234 1.00 95.69 89 LEU A C 1
ATOM 636 O O . LEU A 1 89 ? 4.513 -8.417 5.679 1.00 95.69 89 LEU A O 1
ATOM 640 N N . SER A 1 90 ? 4.937 -10.212 4.405 1.00 97.56 90 SER A N 1
ATOM 641 C CA . SER A 1 90 ? 6.219 -9.745 3.878 1.00 97.56 90 SER A CA 1
ATOM 642 C C . SER A 1 90 ? 6.255 -9.846 2.357 1.00 97.56 90 SER A C 1
ATOM 644 O O . SER A 1 90 ? 5.699 -10.776 1.769 1.00 97.56 90 SER A O 1
ATOM 646 N N . TYR A 1 91 ? 6.957 -8.907 1.726 1.00 98.25 91 TYR A N 1
ATOM 647 C CA . TYR A 1 91 ? 7.250 -8.934 0.297 1.00 98.25 91 TYR A CA 1
ATOM 648 C C . TYR A 1 91 ? 8.751 -9.103 0.082 1.00 98.25 91 TYR A C 1
ATOM 650 O O . TYR A 1 91 ? 9.551 -8.356 0.643 1.00 98.25 91 TYR A O 1
ATOM 658 N N . VAL A 1 92 ? 9.125 -10.083 -0.737 1.00 98.44 92 VAL A N 1
ATOM 659 C CA . VAL A 1 92 ? 10.518 -10.397 -1.085 1.00 98.44 92 VAL A CA 1
ATOM 660 C C . VAL A 1 92 ? 10.699 -10.389 -2.604 1.00 98.44 92 VAL A C 1
ATOM 662 O O . VAL A 1 92 ? 9.717 -10.574 -3.321 1.00 98.44 92 VAL A O 1
ATOM 665 N N . PRO A 1 93 ? 11.918 -10.197 -3.128 1.00 98.62 93 PRO A N 1
ATOM 666 C 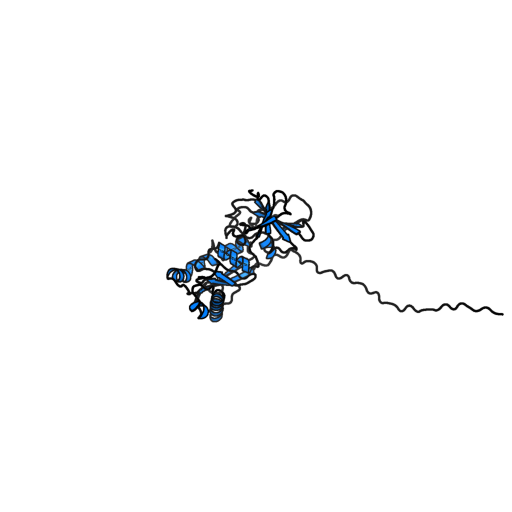CA . PRO A 1 93 ? 12.189 -10.308 -4.561 1.00 98.62 93 PRO A CA 1
ATOM 667 C C . PRO A 1 93 ? 11.739 -11.650 -5.166 1.00 98.62 93 PRO A C 1
ATOM 669 O O . PRO A 1 93 ? 12.037 -12.718 -4.629 1.00 98.62 93 PRO A O 1
ATOM 672 N N . ALA A 1 94 ? 11.053 -11.607 -6.308 1.00 98.62 94 ALA A N 1
ATOM 673 C CA . ALA A 1 94 ? 10.901 -12.745 -7.210 1.00 98.62 94 ALA A CA 1
ATOM 674 C C . ALA A 1 94 ? 12.124 -12.812 -8.138 1.00 98.62 94 ALA A C 1
ATOM 676 O O . ALA A 1 94 ? 12.338 -11.896 -8.933 1.00 98.62 94 ALA A O 1
ATOM 677 N N . GLY A 1 95 ? 12.938 -13.868 -8.033 1.00 96.62 95 GLY A N 1
ATOM 678 C CA . GLY A 1 95 ? 14.231 -13.917 -8.727 1.00 96.62 95 GLY A CA 1
ATOM 679 C C . GLY A 1 95 ? 15.107 -12.724 -8.325 1.00 96.62 95 GLY A C 1
ATOM 680 O O . GLY A 1 95 ? 15.263 -12.446 -7.136 1.00 96.62 95 GLY A O 1
ATOM 681 N N . ASP A 1 96 ? 15.599 -11.967 -9.307 1.00 95.38 96 ASP A N 1
ATOM 682 C CA . ASP A 1 96 ? 16.386 -10.744 -9.081 1.00 95.38 96 ASP A CA 1
ATOM 683 C C . ASP A 1 96 ? 15.558 -9.566 -8.526 1.00 95.38 96 ASP A C 1
ATOM 685 O O . ASP A 1 96 ? 16.109 -8.546 -8.085 1.00 95.38 96 ASP A O 1
ATOM 689 N N . GLY A 1 97 ? 14.227 -9.681 -8.554 1.00 97.31 97 GLY A N 1
ATOM 690 C CA . GLY A 1 97 ? 13.254 -8.703 -8.066 1.00 97.31 97 GLY A CA 1
ATOM 691 C C . GLY A 1 97 ? 13.019 -7.511 -8.984 1.00 97.31 97 GLY A C 1
ATOM 692 O O . GLY A 1 97 ? 11.900 -7.016 -9.021 1.00 97.31 97 GLY A O 1
ATOM 693 N N . ILE A 1 98 ? 14.038 -7.052 -9.714 1.00 98.38 98 ILE A N 1
ATOM 694 C CA . ILE A 1 98 ? 13.967 -5.904 -10.627 1.00 98.38 98 ILE A CA 1
ATOM 695 C C . ILE A 1 98 ? 14.337 -6.361 -12.030 1.00 98.38 98 ILE A C 1
ATOM 697 O O . ILE A 1 98 ? 15.408 -6.932 -12.222 1.00 98.38 98 ILE A O 1
ATOM 701 N N . PHE A 1 99 ? 13.478 -6.049 -12.992 1.00 98.62 99 PHE A N 1
ATOM 702 C CA . PHE A 1 99 ? 13.624 -6.429 -14.388 1.00 98.62 99 PHE A CA 1
ATOM 703 C C . PHE A 1 99 ? 13.472 -5.197 -15.268 1.00 98.62 99 PHE A C 1
ATOM 705 O O . PHE A 1 99 ? 12.628 -4.342 -15.005 1.00 98.62 99 PHE A O 1
ATOM 712 N N . LEU A 1 100 ? 14.293 -5.110 -16.308 1.00 98.12 100 LEU A N 1
ATOM 713 C CA . LEU A 1 100 ? 14.245 -4.045 -17.299 1.00 98.12 100 LEU A CA 1
ATOM 714 C C . LEU A 1 100 ? 13.883 -4.666 -18.642 1.00 98.12 100 LEU A C 1
ATOM 716 O O . LEU A 1 100 ? 14.516 -5.637 -19.056 1.00 98.12 100 LEU A O 1
ATOM 720 N N . THR A 1 101 ? 12.892 -4.104 -19.324 1.00 98.38 101 THR A N 1
ATOM 721 C CA . THR A 1 101 ? 12.461 -4.607 -20.627 1.00 98.38 101 THR A CA 1
ATOM 722 C C . THR A 1 101 ? 12.085 -3.483 -21.579 1.00 98.38 101 THR A C 1
ATOM 724 O O . THR A 1 101 ? 11.740 -2.369 -21.181 1.00 98.38 101 THR A O 1
ATOM 727 N N . GLU A 1 102 ? 12.131 -3.804 -22.862 1.00 97.81 102 GLU A N 1
ATOM 728 C CA . GLU A 1 102 ? 11.594 -2.978 -23.931 1.00 97.81 102 GLU A CA 1
ATOM 729 C C . GLU A 1 102 ? 10.060 -3.108 -23.995 1.00 97.81 102 GLU A C 1
ATOM 731 O O . GLU A 1 102 ? 9.530 -4.186 -23.707 1.00 97.81 102 GLU A O 1
ATOM 736 N N . PRO A 1 103 ? 9.320 -2.048 -24.379 1.00 97.12 103 PRO A N 1
ATOM 737 C CA . PRO A 1 103 ? 7.879 -2.148 -24.584 1.00 97.12 103 PRO A CA 1
ATOM 738 C C . PRO A 1 103 ? 7.544 -3.081 -25.752 1.00 97.12 103 PRO A C 1
ATOM 740 O O . PRO A 1 103 ? 8.245 -3.082 -26.774 1.00 97.12 103 PRO A O 1
ATOM 743 N N . ASN A 1 104 ? 6.431 -3.811 -25.622 1.00 97.12 104 ASN A N 1
ATOM 744 C CA . ASN A 1 104 ? 5.808 -4.509 -26.745 1.00 97.12 104 ASN A CA 1
ATOM 745 C C . ASN A 1 104 ? 5.256 -3.516 -27.790 1.00 97.12 104 ASN A C 1
ATOM 747 O O . ASN A 1 104 ? 5.195 -2.307 -27.553 1.00 97.12 104 ASN A O 1
ATOM 751 N N . ASP A 1 105 ? 4.826 -4.019 -28.949 1.00 96.31 105 ASP A N 1
ATOM 752 C CA . ASP A 1 105 ? 4.359 -3.172 -30.056 1.00 96.31 105 ASP A CA 1
ATOM 753 C C . ASP A 1 105 ? 3.151 -2.304 -29.689 1.00 96.31 105 ASP A C 1
ATOM 755 O O . ASP A 1 105 ? 3.065 -1.157 -30.129 1.00 96.31 105 ASP A O 1
ATOM 759 N N . ALA A 1 106 ? 2.230 -2.819 -28.872 1.00 94.44 106 ALA A N 1
ATOM 760 C CA . ALA A 1 106 ? 1.045 -2.077 -28.451 1.00 94.44 106 ALA A CA 1
ATOM 761 C C . ALA A 1 106 ? 1.414 -0.872 -27.575 1.00 94.44 106 ALA A C 1
ATOM 763 O O . ALA A 1 106 ? 0.901 0.225 -27.785 1.00 94.44 106 ALA A O 1
ATOM 764 N N . LEU A 1 107 ? 2.335 -1.055 -26.625 1.00 94.38 107 LEU A N 1
ATOM 765 C CA . LEU A 1 107 ? 2.810 0.021 -25.763 1.00 94.38 107 LEU A CA 1
ATOM 766 C C . LEU A 1 107 ? 3.736 0.988 -26.513 1.00 94.38 107 LEU A C 1
ATOM 768 O O . LEU A 1 107 ? 3.663 2.194 -26.297 1.00 94.38 107 LEU A O 1
ATOM 772 N N . ARG A 1 108 ? 4.583 0.478 -27.415 1.00 93.38 108 ARG A N 1
ATOM 773 C CA . ARG A 1 108 ? 5.526 1.278 -28.212 1.00 93.38 108 ARG A CA 1
ATOM 774 C C . ARG A 1 108 ? 4.821 2.198 -29.206 1.00 93.38 108 ARG A C 1
ATOM 776 O O . ARG A 1 108 ? 5.237 3.338 -29.374 1.00 93.38 108 ARG A O 1
ATOM 783 N N . ASN A 1 109 ? 3.773 1.698 -29.856 1.00 91.88 109 ASN A N 1
ATOM 784 C CA . ASN A 1 109 ? 3.025 2.427 -30.884 1.00 91.88 109 ASN A CA 1
ATOM 785 C C . ASN A 1 109 ? 1.743 3.079 -30.340 1.00 91.88 109 ASN A C 1
ATOM 787 O O . ASN A 1 109 ? 0.963 3.646 -31.107 1.00 91.88 109 ASN A O 1
ATOM 791 N N . GLY A 1 110 ? 1.498 2.974 -29.032 1.00 87.56 110 GLY A N 1
ATOM 792 C CA . GLY A 1 110 ? 0.337 3.562 -28.380 1.00 87.56 110 GLY A CA 1
ATOM 793 C C . GLY A 1 110 ? 0.322 5.089 -28.494 1.00 87.56 110 GLY A C 1
ATOM 794 O O . GLY A 1 110 ? 1.363 5.742 -28.539 1.00 87.56 110 GLY A O 1
ATOM 795 N N . SER A 1 111 ? -0.879 5.680 -28.516 1.00 86.81 111 SER A N 1
ATOM 796 C CA . SER A 1 111 ? -1.024 7.143 -28.510 1.00 86.81 111 SER A CA 1
ATOM 797 C C . SER A 1 111 ? -0.310 7.759 -27.296 1.00 86.81 111 SER A C 1
ATOM 799 O O . SER A 1 111 ? -0.584 7.313 -26.179 1.00 86.81 111 SER A O 1
ATOM 801 N N . PRO A 1 112 ? 0.497 8.824 -27.451 1.00 77.88 112 PRO A N 1
ATOM 802 C CA . PRO A 1 112 ? 1.150 9.499 -26.324 1.00 77.88 112 PRO A CA 1
ATOM 803 C C . PRO A 1 112 ? 0.181 10.047 -25.263 1.00 77.88 112 PRO A C 1
ATOM 805 O O . PRO A 1 112 ? 0.567 10.255 -24.119 1.00 77.88 112 PRO A O 1
ATOM 808 N N . THR A 1 113 ? -1.080 10.284 -25.637 1.00 84.50 113 THR A N 1
ATOM 809 C CA . THR A 1 113 ? -2.144 10.770 -24.741 1.00 84.50 113 THR A CA 1
ATOM 810 C C . THR A 1 113 ? -3.031 9.655 -24.184 1.00 84.50 113 THR A C 1
ATOM 812 O O . THR A 1 113 ? -3.981 9.938 -23.460 1.00 84.50 113 THR A O 1
ATOM 815 N N . GLY A 1 114 ? -2.770 8.395 -24.541 1.00 88.50 114 GLY A N 1
ATOM 816 C CA . GLY A 1 114 ? -3.531 7.244 -24.060 1.00 88.50 114 GLY A CA 1
ATOM 817 C C . GLY A 1 114 ? -2.967 6.668 -22.761 1.00 88.50 114 GLY A C 1
ATOM 818 O O . GLY A 1 114 ? -1.767 6.749 -22.504 1.00 88.50 114 GLY A O 1
ATOM 819 N N . CYS A 1 115 ? -3.833 6.037 -21.966 1.00 93.56 115 CYS A N 1
ATOM 820 C CA . CYS A 1 115 ? -3.415 5.223 -20.829 1.00 93.56 115 CYS A CA 1
ATOM 821 C C . CYS A 1 115 ? -3.271 3.755 -21.256 1.00 93.56 115 CYS A C 1
ATOM 823 O O . CYS A 1 115 ? -4.264 3.065 -21.485 1.00 93.56 115 CYS A O 1
ATOM 825 N N . HIS A 1 116 ? -2.030 3.271 -21.350 1.00 95.38 116 HIS A N 1
ATOM 826 C CA . HIS A 1 116 ? -1.698 1.943 -21.896 1.00 95.38 116 HIS A CA 1
ATOM 827 C C . HIS A 1 116 ? -1.372 0.904 -20.815 1.00 95.38 116 HIS A C 1
ATOM 829 O O . HIS A 1 116 ? -0.511 0.045 -21.004 1.00 95.38 116 HIS A O 1
ATOM 835 N N . SER A 1 117 ? -2.056 0.962 -19.669 1.00 96.31 117 SER A N 1
ATOM 836 C CA . SER A 1 117 ? -1.788 0.082 -18.518 1.00 96.31 117 SER A CA 1
ATOM 837 C C . SER A 1 117 ? -1.944 -1.408 -18.831 1.00 96.31 117 SER A C 1
ATOM 839 O O . SER A 1 117 ? -1.188 -2.225 -18.306 1.00 96.31 117 SER A O 1
ATOM 841 N N . VAL A 1 118 ? -2.876 -1.765 -19.720 1.00 96.75 118 VAL A N 1
ATOM 842 C CA . VAL A 1 118 ? -3.062 -3.149 -20.184 1.00 96.75 118 VAL A CA 1
ATOM 843 C C . VAL A 1 118 ? -1.837 -3.624 -20.966 1.00 96.75 118 VAL A C 1
ATOM 845 O O . VAL A 1 118 ? -1.247 -4.632 -20.601 1.00 96.75 118 VAL A O 1
ATOM 848 N N . ALA A 1 119 ? -1.382 -2.858 -21.962 1.00 97.75 119 ALA A N 1
ATOM 849 C CA . ALA A 1 119 ? -0.197 -3.217 -22.744 1.00 97.75 119 ALA A CA 1
ATOM 850 C C . ALA A 1 119 ? 1.083 -3.250 -21.888 1.00 97.75 119 ALA A C 1
ATOM 852 O O . ALA A 1 119 ? 1.960 -4.086 -22.113 1.00 97.75 119 ALA A O 1
ATOM 853 N N . ALA A 1 120 ? 1.181 -2.371 -20.884 1.00 98.19 120 ALA A N 1
ATOM 854 C CA . ALA A 1 120 ? 2.266 -2.382 -19.909 1.00 98.19 120 ALA A CA 1
ATOM 855 C C . ALA A 1 120 ? 2.243 -3.640 -19.026 1.00 98.19 120 ALA A C 1
ATOM 857 O O . ALA A 1 120 ? 3.289 -4.252 -18.821 1.00 98.19 120 ALA A O 1
ATOM 858 N N . ARG A 1 121 ? 1.064 -4.070 -18.550 1.00 98.50 121 ARG A N 1
ATOM 859 C CA . ARG A 1 121 ? 0.917 -5.347 -17.834 1.00 98.50 121 ARG A CA 1
ATOM 860 C C . ARG A 1 121 ? 1.353 -6.510 -18.716 1.00 98.50 121 ARG A C 1
ATOM 862 O O . ARG A 1 121 ? 2.192 -7.288 -18.284 1.00 98.50 121 ARG A O 1
ATOM 869 N N . ASP A 1 122 ? 0.82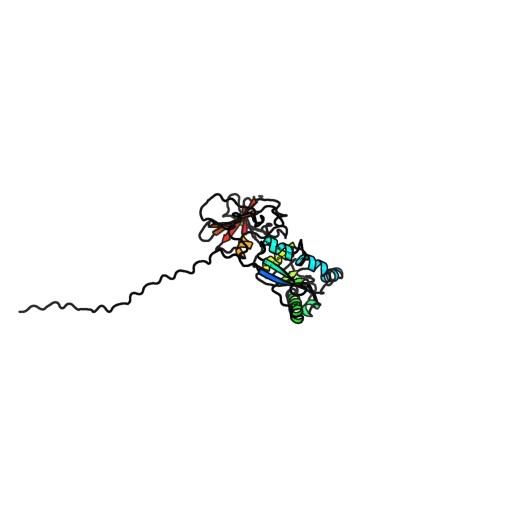5 -6.593 -19.934 1.00 98.69 122 ASP A N 1
ATOM 870 C CA . ASP A 1 122 ? 1.109 -7.710 -20.838 1.00 98.69 122 ASP A CA 1
ATOM 871 C C . ASP A 1 122 ? 2.616 -7.781 -21.151 1.00 98.69 122 ASP A C 1
ATOM 873 O O . ASP A 1 122 ? 3.223 -8.838 -21.028 1.00 98.69 122 ASP A O 1
ATOM 877 N N . THR A 1 123 ? 3.263 -6.632 -21.405 1.00 98.75 123 THR A N 1
ATOM 878 C CA . THR A 1 123 ? 4.730 -6.544 -21.558 1.00 98.75 123 THR A CA 1
ATOM 879 C C . THR A 1 123 ? 5.471 -7.116 -20.344 1.00 98.75 123 THR A C 1
ATOM 881 O O . THR A 1 123 ? 6.459 -7.835 -20.500 1.00 98.75 123 THR A O 1
ATOM 884 N N . ALA A 1 124 ? 5.030 -6.778 -19.130 1.00 98.75 124 ALA A N 1
ATOM 885 C CA . ALA A 1 124 ? 5.675 -7.226 -17.904 1.00 98.75 124 ALA A CA 1
ATOM 886 C C . ALA A 1 124 ? 5.490 -8.729 -17.659 1.00 98.75 124 ALA A C 1
ATOM 888 O O . ALA A 1 124 ? 6.459 -9.423 -17.348 1.00 98.75 124 ALA A O 1
ATOM 889 N N . GLU A 1 125 ? 4.267 -9.235 -17.809 1.00 98.75 125 GLU A N 1
ATOM 890 C CA . GLU A 1 125 ? 3.950 -10.648 -17.602 1.00 98.75 125 GLU A CA 1
ATOM 891 C C . GLU A 1 125 ? 4.643 -11.536 -18.644 1.00 98.75 125 GLU A C 1
ATOM 893 O O . GLU A 1 125 ? 5.268 -12.527 -18.263 1.00 98.75 125 GLU A O 1
ATOM 898 N N . ASP A 1 126 ? 4.639 -11.139 -19.921 1.00 98.69 126 ASP A N 1
ATOM 899 C CA . ASP A 1 126 ? 5.331 -11.858 -20.996 1.00 98.69 126 ASP A CA 1
ATOM 900 C C . ASP A 1 126 ? 6.848 -11.895 -20.767 1.00 98.69 126 ASP A C 1
ATOM 902 O O . ASP A 1 126 ? 7.483 -12.940 -20.933 1.00 98.69 126 ASP A O 1
ATOM 906 N N . HIS A 1 127 ? 7.441 -10.776 -20.333 1.00 98.69 127 HIS A N 1
ATOM 907 C CA . HIS A 1 127 ? 8.869 -10.714 -20.023 1.00 98.69 127 HIS A CA 1
ATOM 908 C C . HIS A 1 127 ? 9.245 -11.665 -18.877 1.00 98.69 127 HIS A C 1
ATOM 910 O O . HIS A 1 127 ? 10.204 -12.431 -18.987 1.00 98.69 127 HIS A O 1
ATOM 916 N N . LEU A 1 128 ? 8.468 -11.666 -17.789 1.00 98.81 128 LEU A N 1
ATOM 917 C CA . LEU A 1 128 ? 8.696 -12.569 -16.657 1.00 98.81 128 LEU A CA 1
ATOM 918 C C . LEU A 1 128 ? 8.492 -14.037 -17.050 1.00 98.81 128 LEU A C 1
ATOM 920 O O . LEU A 1 128 ? 9.270 -14.893 -16.624 1.00 98.81 128 LEU A O 1
ATOM 924 N N . ALA A 1 129 ? 7.490 -14.328 -17.885 1.00 98.62 129 ALA A N 1
ATOM 925 C CA . ALA A 1 129 ? 7.231 -15.668 -18.399 1.00 98.62 129 ALA A CA 1
ATOM 926 C C . ALA A 1 129 ? 8.386 -16.177 -19.276 1.00 98.62 129 ALA A C 1
ATOM 928 O O . ALA A 1 129 ? 8.835 -17.308 -19.089 1.00 98.62 129 ALA A O 1
ATOM 929 N N . ALA A 1 130 ? 8.922 -15.339 -20.168 1.00 98.56 130 ALA A N 1
ATOM 930 C CA . ALA A 1 130 ? 10.070 -15.677 -21.012 1.00 98.56 130 ALA A CA 1
ATOM 931 C C . ALA A 1 130 ? 11.342 -15.976 -20.197 1.00 98.56 130 ALA A C 1
ATOM 933 O O . ALA A 1 130 ? 12.147 -16.818 -20.592 1.00 98.56 130 ALA A O 1
ATOM 934 N N . LEU A 1 131 ? 11.503 -15.325 -19.041 1.00 98.31 131 LEU A N 1
ATOM 935 C CA . LEU A 1 131 ? 12.590 -15.587 -18.093 1.00 98.31 131 LEU A CA 1
ATOM 936 C C . LEU A 1 131 ? 12.308 -16.763 -17.139 1.00 98.31 131 LEU A C 1
ATOM 938 O O . LEU A 1 131 ? 13.180 -17.138 -16.357 1.00 98.31 131 LEU A O 1
ATOM 942 N N . GLY A 1 132 ? 11.101 -17.335 -17.157 1.00 98.25 132 GLY A N 1
ATOM 943 C CA . GLY A 1 132 ? 10.690 -18.392 -16.230 1.00 98.25 132 GLY A CA 1
ATOM 944 C C . GLY A 1 132 ? 10.548 -17.931 -14.772 1.00 98.25 132 GLY A C 1
ATOM 945 O O . GLY A 1 132 ? 10.576 -18.761 -13.859 1.00 98.25 132 GLY A O 1
ATOM 946 N N . VAL A 1 133 ? 10.397 -16.626 -14.524 1.00 98.50 133 VAL A N 1
ATOM 947 C CA . VAL A 1 133 ? 10.308 -16.060 -13.171 1.00 98.50 133 VAL A CA 1
ATOM 948 C C . VAL A 1 133 ? 8.929 -16.330 -12.581 1.00 98.50 133 VAL A C 1
ATOM 950 O O . VAL A 1 133 ? 7.907 -15.904 -13.110 1.00 98.50 133 VAL A O 1
ATOM 953 N N . GLN A 1 134 ? 8.904 -17.006 -11.435 1.00 98.06 134 GLN A N 1
ATOM 954 C CA . GLN A 1 134 ? 7.686 -17.252 -10.667 1.00 98.06 134 GLN A CA 1
ATOM 955 C C . GLN A 1 134 ? 7.464 -16.129 -9.648 1.00 98.06 134 GLN A C 1
ATOM 957 O O . GLN A 1 134 ? 8.352 -15.837 -8.844 1.00 98.06 134 GLN A O 1
ATOM 962 N N . TRP A 1 135 ? 6.271 -15.541 -9.638 1.00 98.38 135 TRP A N 1
ATOM 963 C CA . TRP A 1 135 ? 5.923 -14.386 -8.808 1.00 98.38 135 TRP A CA 1
ATOM 964 C C . TRP A 1 135 ? 4.513 -14.519 -8.221 1.00 98.38 135 TRP A C 1
ATOM 966 O O . TRP A 1 135 ? 3.657 -15.218 -8.760 1.00 98.38 135 TRP A O 1
ATOM 976 N N . ASP A 1 136 ? 4.279 -13.837 -7.100 1.00 98.56 136 ASP A N 1
ATOM 977 C CA . ASP A 1 136 ? 2.979 -13.775 -6.422 1.00 98.56 136 ASP A CA 1
ATOM 978 C C . ASP A 1 136 ? 2.306 -12.403 -6.619 1.00 98.56 136 ASP A C 1
ATOM 980 O O . ASP A 1 136 ? 1.083 -12.292 -6.537 1.00 98.56 136 ASP A O 1
ATOM 984 N N . SER A 1 137 ? 3.100 -11.367 -6.910 1.00 98.31 137 SER A N 1
ATOM 985 C CA . SER A 1 137 ? 2.659 -10.033 -7.328 1.00 98.31 137 SER A CA 1
ATOM 986 C C . SER A 1 137 ? 3.668 -9.407 -8.298 1.00 98.31 137 SER A C 1
ATOM 988 O O . SER A 1 137 ? 4.857 -9.734 -8.256 1.00 98.31 137 SER A O 1
ATOM 990 N N . VAL A 1 138 ? 3.200 -8.512 -9.168 1.00 98.75 138 VAL A N 1
ATOM 991 C CA . VAL A 1 138 ? 4.049 -7.723 -10.064 1.00 98.75 138 VAL A CA 1
ATOM 992 C C . VAL A 1 138 ? 3.719 -6.232 -9.969 1.00 98.75 138 VAL A C 1
ATOM 994 O O . VAL A 1 138 ? 2.556 -5.823 -9.978 1.00 98.75 138 VAL A O 1
ATOM 997 N N . GLY A 1 139 ? 4.769 -5.419 -9.865 1.00 98.75 139 GLY A N 1
ATOM 998 C CA . GLY A 1 139 ? 4.710 -3.971 -10.028 1.00 98.75 139 GLY A CA 1
ATOM 999 C C . GLY A 1 139 ? 5.228 -3.570 -11.402 1.00 98.75 139 GLY A C 1
ATOM 1000 O O . GLY A 1 139 ? 6.340 -3.931 -11.780 1.00 98.75 139 GLY A O 1
ATOM 1001 N N . VAL A 1 140 ? 4.431 -2.818 -12.150 1.00 98.81 140 VAL A N 1
ATOM 1002 C CA . VAL A 1 140 ? 4.743 -2.374 -13.510 1.00 98.81 140 VAL A CA 1
ATOM 1003 C C . VAL A 1 140 ? 5.101 -0.894 -13.473 1.00 98.81 140 VAL A C 1
ATOM 1005 O O . VAL A 1 140 ? 4.258 -0.051 -13.174 1.00 98.81 140 VAL A O 1
ATOM 1008 N N . VAL A 1 141 ? 6.354 -0.568 -13.770 1.00 98.62 141 VAL A N 1
ATOM 1009 C CA . VAL A 1 141 ? 6.872 0.803 -13.799 1.00 98.62 141 VAL A CA 1
ATOM 1010 C C . VAL A 1 141 ? 7.051 1.213 -15.257 1.00 98.62 141 VAL A C 1
ATOM 1012 O O . VAL A 1 141 ? 7.864 0.630 -15.972 1.00 98.62 141 VAL A O 1
ATOM 1015 N N . PHE A 1 142 ? 6.292 2.206 -15.709 1.00 96.94 142 PHE A N 1
ATOM 1016 C CA . PHE A 1 142 ? 6.318 2.669 -17.099 1.00 96.94 142 PHE A CA 1
ATOM 1017 C C . PHE A 1 142 ? 6.023 4.173 -17.180 1.00 96.94 142 PHE A C 1
ATOM 1019 O O . PHE A 1 142 ? 5.614 4.795 -16.198 1.00 96.94 142 PHE A O 1
ATOM 1026 N N . ASP A 1 143 ? 6.268 4.785 -18.336 1.00 94.38 143 ASP A N 1
ATOM 1027 C CA . ASP A 1 143 ? 5.802 6.140 -18.631 1.00 94.38 143 ASP A CA 1
ATOM 1028 C C . ASP A 1 143 ? 4.273 6.118 -18.741 1.00 94.38 143 ASP A C 1
ATOM 1030 O O . ASP A 1 143 ? 3.719 5.593 -19.711 1.00 94.38 143 ASP A O 1
ATOM 1034 N N . ILE A 1 144 ? 3.612 6.640 -17.704 1.00 90.81 144 ILE A N 1
ATOM 1035 C CA . ILE A 1 144 ? 2.155 6.597 -17.543 1.00 90.81 144 ILE A CA 1
ATOM 1036 C C . ILE A 1 144 ? 1.419 7.628 -18.405 1.00 90.81 144 ILE A C 1
ATOM 1038 O O . ILE A 1 144 ? 0.199 7.536 -18.497 1.00 90.81 144 ILE A O 1
ATOM 1042 N N . GLY A 1 145 ? 2.127 8.577 -19.038 1.00 78.94 145 GLY A N 1
ATOM 1043 C CA . GLY A 1 145 ? 1.594 9.543 -20.009 1.00 78.94 145 GLY A CA 1
ATOM 1044 C C . GLY A 1 145 ? 0.158 10.016 -19.741 1.00 78.94 145 GLY A C 1
ATOM 1045 O O . GLY A 1 145 ? -0.076 10.861 -18.881 1.00 78.94 145 GLY A O 1
ATOM 1046 N N . GLY A 1 146 ? -0.799 9.467 -20.500 1.00 84.50 146 GLY A N 1
ATOM 1047 C CA . GLY A 1 146 ? -2.225 9.815 -20.471 1.00 84.50 146 GLY A CA 1
ATOM 1048 C C . GLY A 1 146 ? -3.082 9.138 -19.395 1.00 84.50 146 GLY A C 1
ATOM 1049 O O . GLY A 1 146 ? -4.306 9.156 -19.501 1.00 84.50 146 GLY A O 1
ATOM 1050 N N . CYS A 1 147 ? -2.490 8.493 -18.393 1.00 93.19 147 CYS A N 1
ATOM 1051 C CA . CYS A 1 147 ? -3.236 7.925 -17.274 1.00 93.19 147 CYS A CA 1
ATOM 1052 C C . CYS A 1 147 ? -3.642 9.004 -16.258 1.00 93.19 147 CYS A C 1
ATOM 1054 O O . CYS A 1 147 ? -2.818 9.787 -15.797 1.00 93.19 147 CYS A O 1
ATOM 1056 N N . GLU A 1 148 ? -4.911 9.003 -15.846 1.00 93.12 148 GLU A N 1
ATOM 1057 C CA . GLU A 1 148 ? -5.473 9.974 -14.889 1.00 93.12 148 GLU A CA 1
ATOM 1058 C C . GLU A 1 148 ? -5.186 9.617 -13.413 1.00 93.12 148 GLU A C 1
ATOM 1060 O O . GLU A 1 148 ? -5.912 10.019 -12.505 1.00 93.12 148 GLU A O 1
ATOM 1065 N N . TRP A 1 149 ? -4.134 8.837 -13.155 1.00 94.31 149 TRP A N 1
ATOM 1066 C CA . TRP A 1 149 ? -3.779 8.331 -11.830 1.00 94.31 149 TRP A CA 1
ATOM 1067 C C . TRP A 1 149 ? -2.266 8.393 -11.579 1.00 94.31 149 TRP A C 1
ATOM 1069 O O . TRP A 1 149 ? -1.461 8.287 -12.499 1.00 94.31 149 TRP A O 1
ATOM 1079 N N . GLY A 1 150 ? -1.871 8.576 -10.313 1.00 91.50 150 GLY A N 1
ATOM 1080 C CA . GLY A 1 150 ? -0.462 8.611 -9.872 1.00 91.50 150 GLY A CA 1
ATOM 1081 C C . GLY A 1 150 ? 0.106 7.248 -9.447 1.00 91.50 150 GLY A C 1
ATOM 1082 O O . GLY A 1 150 ? 1.299 7.130 -9.167 1.00 91.50 150 GLY A O 1
ATOM 1083 N N . GLY A 1 151 ? -0.762 6.243 -9.404 1.00 97.12 151 GLY A N 1
ATOM 1084 C CA . GLY A 1 151 ? -0.536 4.817 -9.203 1.00 97.12 151 GLY A CA 1
ATOM 1085 C C . GLY A 1 151 ? -1.864 4.095 -9.461 1.00 97.12 151 GLY A C 1
ATOM 1086 O O . GLY A 1 151 ? -2.919 4.731 -9.454 1.00 97.12 151 GLY A O 1
ATOM 1087 N N . LEU A 1 152 ? -1.819 2.801 -9.765 1.00 98.38 152 LEU A N 1
ATOM 1088 C CA . LEU A 1 152 ? -3.023 1.978 -9.888 1.00 98.38 152 LEU A CA 1
ATOM 1089 C C . LEU A 1 152 ? -2.766 0.598 -9.291 1.00 98.38 152 LEU A C 1
ATOM 1091 O O . LEU A 1 152 ? -1.705 0.013 -9.499 1.00 98.38 152 LEU A O 1
ATOM 1095 N N . GLY A 1 153 ? -3.755 0.046 -8.600 1.00 98.25 153 GLY A N 1
ATOM 1096 C CA . GLY A 1 153 ? -3.697 -1.282 -8.013 1.00 98.25 153 GLY A CA 1
ATOM 1097 C C . GLY A 1 153 ? -4.942 -2.083 -8.353 1.00 98.25 153 GLY A C 1
ATOM 1098 O O . GLY A 1 153 ? -6.069 -1.603 -8.252 1.00 98.25 153 GLY A O 1
ATOM 1099 N N . GLN A 1 154 ? -4.754 -3.337 -8.750 1.00 98.25 154 GLN A N 1
ATOM 1100 C CA . GLN A 1 154 ? -5.865 -4.271 -8.899 1.00 98.25 154 GLN A CA 1
ATOM 1101 C C . GLN A 1 154 ? -6.478 -4.582 -7.521 1.00 98.25 154 GLN A C 1
ATOM 1103 O O . GLN A 1 154 ? -5.733 -4.845 -6.575 1.00 98.25 154 GLN A O 1
ATOM 1108 N N . MET A 1 155 ? -7.813 -4.598 -7.412 1.00 96.25 155 MET A N 1
ATOM 1109 C CA . MET A 1 155 ? -8.517 -4.761 -6.134 1.00 96.25 155 MET A CA 1
ATOM 1110 C C . MET A 1 155 ? -9.651 -5.809 -6.163 1.00 96.25 155 MET A C 1
ATOM 1112 O O . MET A 1 155 ? -10.680 -5.567 -6.795 1.00 96.25 155 MET A O 1
ATOM 1116 N N . PRO A 1 156 ? -9.525 -6.928 -5.418 1.00 96.00 156 PRO A N 1
ATOM 1117 C CA . PRO A 1 156 ? -8.256 -7.519 -4.986 1.00 96.00 156 PRO A CA 1
ATOM 1118 C C . PRO A 1 156 ? -7.461 -8.002 -6.206 1.00 96.00 156 PRO A C 1
ATOM 1120 O O . PRO A 1 156 ? -8.015 -8.199 -7.291 1.00 96.00 156 PRO A O 1
ATOM 1123 N N . GLY A 1 157 ? -6.160 -8.221 -6.050 1.00 96.69 157 GLY A N 1
ATOM 1124 C CA . GLY A 1 157 ? -5.341 -8.583 -7.198 1.00 96.69 157 GLY A CA 1
ATOM 1125 C C . GLY A 1 157 ? -3.866 -8.750 -6.905 1.00 96.69 157 GLY A C 1
ATOM 1126 O O . GLY A 1 157 ? -3.448 -8.834 -5.753 1.00 96.69 157 GLY A O 1
ATOM 1127 N N . ARG A 1 158 ? -3.086 -8.847 -7.981 1.00 98.06 158 ARG A N 1
ATOM 1128 C CA . ARG A 1 158 ? -1.636 -9.096 -7.925 1.00 98.06 158 ARG A CA 1
ATOM 1129 C C . ARG A 1 158 ? -0.818 -8.051 -8.673 1.00 98.06 158 ARG A C 1
ATOM 1131 O O . ARG A 1 158 ? 0.407 -8.096 -8.598 1.00 98.06 158 ARG A O 1
ATOM 1138 N N . ILE A 1 159 ? -1.487 -7.161 -9.403 1.00 98.69 159 ILE A N 1
ATOM 1139 C CA . ILE A 1 159 ? -0.858 -6.204 -10.306 1.00 98.69 159 ILE A CA 1
ATOM 1140 C C . ILE A 1 159 ? -0.966 -4.798 -9.724 1.00 98.69 159 ILE A C 1
ATOM 1142 O O . ILE A 1 159 ? -2.030 -4.395 -9.238 1.00 98.69 159 ILE A O 1
ATOM 1146 N N . THR A 1 160 ? 0.133 -4.059 -9.808 1.00 98.81 160 THR A N 1
ATOM 1147 C CA . THR A 1 160 ? 0.209 -2.626 -9.515 1.00 98.81 160 THR A CA 1
ATOM 1148 C C . THR A 1 160 ? 0.930 -1.907 -10.653 1.00 98.81 160 THR A C 1
ATOM 1150 O O . THR A 1 160 ? 1.789 -2.491 -11.313 1.00 98.81 160 THR A O 1
ATOM 1153 N N . TRP A 1 161 ? 0.582 -0.649 -10.899 1.00 98.75 161 TRP A N 1
ATOM 1154 C CA . TRP A 1 161 ? 1.168 0.194 -11.934 1.00 98.75 161 TRP A CA 1
ATOM 1155 C C . TRP A 1 161 ? 1.663 1.501 -11.334 1.00 98.75 161 TRP A C 1
ATOM 1157 O O . TRP A 1 161 ? 0.998 2.105 -10.490 1.00 98.75 161 TRP A O 1
ATOM 1167 N N . TYR A 1 162 ? 2.813 1.960 -11.816 1.00 98.38 162 TYR A N 1
ATOM 1168 C CA . TYR A 1 162 ? 3.504 3.117 -11.274 1.00 98.38 162 TYR A CA 1
ATOM 1169 C C . TYR A 1 162 ? 4.108 4.004 -12.367 1.00 98.38 162 TYR A C 1
ATOM 1171 O O . TYR A 1 162 ? 4.597 3.485 -13.376 1.00 98.38 162 TYR A O 1
ATOM 1179 N N . PRO A 1 163 ? 4.170 5.329 -12.128 1.00 96.38 163 PRO A N 1
ATOM 1180 C CA . PRO A 1 163 ? 5.046 6.218 -12.886 1.00 96.38 163 PRO A CA 1
ATOM 1181 C C . PRO A 1 163 ? 6.521 5.836 -12.684 1.00 96.38 163 PRO A C 1
ATOM 1183 O O . PRO A 1 163 ? 6.828 5.107 -11.744 1.00 96.38 163 PRO A O 1
ATOM 1186 N N . PRO A 1 164 ? 7.471 6.395 -13.459 1.00 95.25 164 PRO A N 1
ATOM 1187 C CA . PRO A 1 164 ? 8.902 6.077 -13.346 1.00 95.25 164 PRO A CA 1
ATOM 1188 C C . PRO A 1 164 ? 9.546 6.351 -11.974 1.00 95.25 164 PRO A C 1
ATOM 1190 O O . PRO A 1 164 ? 10.614 5.825 -11.662 1.00 95.25 164 PRO A O 1
ATOM 1193 N N . ARG A 1 165 ? 8.930 7.209 -11.150 1.00 95.62 165 ARG A N 1
ATOM 1194 C CA . ARG A 1 165 ? 9.408 7.590 -9.811 1.00 95.62 165 ARG A CA 1
ATOM 1195 C C . ARG A 1 165 ? 8.278 7.504 -8.781 1.00 95.62 165 ARG A C 1
ATOM 1197 O O . ARG A 1 165 ? 7.825 8.544 -8.296 1.00 95.62 165 ARG A O 1
ATOM 1204 N N . PRO A 1 166 ? 7.788 6.298 -8.441 1.00 97.25 166 PRO A N 1
ATOM 1205 C CA . PRO A 1 166 ? 6.762 6.180 -7.418 1.00 97.25 166 PRO A CA 1
ATOM 1206 C C . PRO A 1 166 ? 7.319 6.590 -6.052 1.00 97.25 166 PRO A C 1
ATOM 1208 O O . PRO A 1 166 ? 8.506 6.430 -5.770 1.00 97.25 166 PRO A O 1
ATOM 1211 N N . SER A 1 167 ? 6.448 7.104 -5.187 1.00 97.88 167 SER A N 1
ATOM 1212 C CA . SER A 1 167 ? 6.761 7.293 -3.768 1.00 97.88 167 SER A CA 1
ATOM 1213 C C . SER A 1 167 ? 6.406 6.036 -2.975 1.00 97.88 167 SER A C 1
ATOM 1215 O O . SER A 1 167 ? 5.545 5.264 -3.397 1.00 97.88 167 SER A O 1
ATOM 1217 N N . LEU A 1 168 ? 6.986 5.863 -1.781 1.00 98.12 168 LEU A N 1
ATOM 1218 C CA . LEU A 1 168 ? 6.589 4.767 -0.891 1.00 98.12 168 LEU A CA 1
ATOM 1219 C C . LEU A 1 168 ? 5.091 4.834 -0.565 1.00 98.12 168 LEU A C 1
ATOM 1221 O O . LEU A 1 168 ? 4.438 3.801 -0.527 1.00 98.12 168 LEU A O 1
ATOM 1225 N N . SER A 1 169 ? 4.541 6.042 -0.389 1.00 97.94 169 SER A N 1
ATOM 1226 C CA . SER A 1 169 ? 3.106 6.256 -0.166 1.00 97.94 169 SER A CA 1
ATOM 1227 C C . SER A 1 169 ? 2.249 5.684 -1.291 1.00 97.94 169 SER A C 1
ATOM 1229 O O . SER A 1 169 ? 1.275 5.002 -0.996 1.00 97.94 169 SER A O 1
ATOM 1231 N N . ALA A 1 170 ? 2.620 5.920 -2.555 1.00 98.31 170 ALA A N 1
ATOM 1232 C CA . ALA A 1 170 ? 1.924 5.324 -3.694 1.00 98.31 170 ALA A CA 1
ATOM 1233 C C . ALA A 1 170 ? 2.100 3.799 -3.697 1.00 98.31 170 ALA A C 1
ATOM 1235 O O . ALA A 1 170 ? 1.135 3.064 -3.848 1.00 98.31 170 ALA A O 1
ATOM 1236 N N . ILE A 1 171 ? 3.313 3.303 -3.437 1.00 98.75 171 ILE A N 1
ATOM 1237 C CA . ILE A 1 171 ? 3.582 1.861 -3.423 1.00 98.75 171 ILE A CA 1
ATOM 1238 C C . ILE A 1 171 ? 2.691 1.135 -2.414 1.00 98.75 171 ILE A C 1
ATOM 1240 O O . ILE A 1 171 ? 1.972 0.212 -2.785 1.00 98.75 171 ILE A O 1
ATOM 1244 N N . VAL A 1 172 ? 2.681 1.566 -1.153 1.00 98.56 172 VAL A N 1
ATOM 1245 C CA . VAL A 1 172 ? 1.894 0.896 -0.105 1.00 98.56 172 VAL A CA 1
ATOM 1246 C C . VAL A 1 172 ? 0.384 1.111 -0.266 1.00 98.56 172 VAL A C 1
ATOM 1248 O O . VAL A 1 172 ? -0.397 0.304 0.238 1.00 98.56 172 VAL A O 1
ATOM 1251 N N . HIS A 1 173 ? -0.031 2.158 -0.988 1.00 98.75 173 HIS A N 1
ATOM 1252 C CA . HIS A 1 173 ? -1.419 2.367 -1.401 1.00 98.75 173 HIS A CA 1
ATOM 1253 C C . HIS A 1 173 ? -1.846 1.319 -2.438 1.00 98.75 173 HIS A C 1
ATOM 1255 O O . HIS A 1 173 ? -2.773 0.551 -2.188 1.00 98.75 173 HIS A O 1
ATOM 1261 N N . GLU A 1 174 ? -1.116 1.185 -3.550 1.00 98.75 174 GLU A N 1
ATOM 1262 C CA . GLU A 1 174 ? -1.498 0.225 -4.596 1.00 98.75 174 GLU A CA 1
ATOM 1263 C C . GLU A 1 174 ? -1.361 -1.237 -4.126 1.00 98.75 174 GLU A C 1
ATOM 1265 O O . GLU A 1 174 ? -2.186 -2.090 -4.458 1.00 98.75 174 GLU A O 1
ATOM 1270 N N . PHE A 1 175 ? -0.372 -1.548 -3.278 1.00 98.56 175 PHE A N 1
ATOM 1271 C CA . PHE A 1 175 ? -0.290 -2.865 -2.627 1.00 98.56 175 PHE A CA 1
ATOM 1272 C C . PHE A 1 175 ? -1.398 -3.081 -1.584 1.00 98.56 175 PHE A C 1
ATOM 1274 O O . PHE A 1 175 ? -1.732 -4.226 -1.267 1.00 98.56 175 PHE A O 1
ATOM 1281 N N . GLY A 1 176 ? -1.995 -2.011 -1.056 1.00 98.25 176 GLY A N 1
ATOM 1282 C CA . GLY A 1 176 ? -3.223 -2.072 -0.265 1.00 98.25 176 GLY A CA 1
ATOM 1283 C C . GLY A 1 176 ? -4.420 -2.515 -1.108 1.00 98.25 176 GLY A C 1
ATOM 1284 O O . GLY A 1 176 ? -5.152 -3.419 -0.707 1.00 98.25 176 GLY A O 1
ATOM 1285 N N . HIS A 1 177 ? -4.558 -1.998 -2.332 1.00 98.62 177 HIS A N 1
ATOM 1286 C CA . HIS A 1 177 ? -5.576 -2.480 -3.272 1.00 98.62 177 HIS A CA 1
ATOM 1287 C C . HIS A 1 177 ? -5.436 -3.973 -3.577 1.00 98.62 177 HIS A C 1
ATOM 1289 O O . HIS A 1 177 ? -6.427 -4.699 -3.529 1.00 98.62 177 HIS A O 1
ATOM 1295 N N . ASN A 1 178 ? -4.215 -4.478 -3.782 1.00 98.19 178 ASN A N 1
ATOM 1296 C CA . ASN A 1 178 ? -3.984 -5.916 -3.982 1.00 98.19 178 ASN A CA 1
ATOM 1297 C C . ASN A 1 178 ? -4.457 -6.781 -2.795 1.00 98.19 178 ASN A C 1
ATOM 1299 O O . ASN A 1 178 ? -4.840 -7.935 -2.995 1.00 98.19 178 ASN A O 1
ATOM 1303 N N . GLN A 1 179 ? -4.488 -6.226 -1.578 1.00 96.19 179 GLN A N 1
ATOM 1304 C CA . GLN A 1 179 ? -5.036 -6.879 -0.380 1.00 96.19 179 GLN A CA 1
ATOM 1305 C C . GLN A 1 179 ? -6.569 -6.806 -0.286 1.00 96.19 179 GLN A C 1
ATOM 1307 O O . GLN A 1 179 ? -7.151 -7.450 0.580 1.00 96.19 179 GLN A O 1
ATOM 1312 N N . GLY A 1 180 ? -7.227 -6.077 -1.190 1.00 96.94 180 GLY A N 1
ATOM 1313 C CA . GLY A 1 180 ? -8.679 -5.906 -1.215 1.00 96.94 180 GLY A CA 1
ATOM 1314 C C . GLY A 1 180 ? -9.174 -4.639 -0.519 1.00 96.94 180 GLY A C 1
ATOM 1315 O O . GLY A 1 180 ? -10.387 -4.479 -0.379 1.00 96.94 180 GLY A O 1
ATOM 1316 N N . TYR A 1 181 ? -8.277 -3.737 -0.105 1.00 97.56 181 TYR A N 1
ATOM 1317 C CA . TYR A 1 181 ? -8.668 -2.480 0.528 1.00 97.56 181 TYR A CA 1
ATOM 1318 C C . TYR A 1 181 ? -9.149 -1.473 -0.526 1.00 97.56 181 TYR A C 1
ATOM 1320 O O . TYR A 1 181 ? -8.364 -1.112 -1.409 1.00 97.56 181 TYR A O 1
ATOM 1328 N N . PRO A 1 182 ? -10.402 -0.986 -0.463 1.00 96.75 182 PRO A N 1
ATOM 1329 C CA . PRO A 1 182 ? -10.803 0.204 -1.203 1.00 96.75 182 PRO A CA 1
ATOM 1330 C C . PRO A 1 182 ? -10.182 1.449 -0.578 1.00 96.75 182 PRO A C 1
ATOM 1332 O O . PRO A 1 182 ? -9.567 1.394 0.487 1.00 96.75 182 PRO A O 1
ATOM 1335 N N . HIS A 1 183 ? -10.357 2.596 -1.233 1.00 97.19 183 HIS A N 1
ATOM 1336 C CA . HIS A 1 183 ? -10.016 3.859 -0.595 1.00 97.19 183 HIS A CA 1
ATOM 1337 C C . HIS A 1 183 ? -10.800 4.025 0.713 1.00 97.19 183 HIS A C 1
ATOM 1339 O O . HIS A 1 183 ? -12.023 3.853 0.747 1.00 97.19 183 HIS A O 1
ATOM 1345 N N . GLU A 1 184 ? -10.104 4.406 1.782 1.00 96.25 184 GLU A N 1
ATOM 1346 C CA . GLU A 1 184 ? -10.707 4.528 3.102 1.00 96.25 184 GLU A CA 1
ATOM 1347 C C . GLU A 1 184 ? -11.537 5.812 3.180 1.00 96.25 184 GLU A C 1
ATOM 1349 O O . GLU A 1 184 ? -11.026 6.935 3.291 1.00 96.25 184 GLU A O 1
ATOM 1354 N N . ALA A 1 185 ? -12.853 5.635 3.110 1.00 94.06 185 ALA A N 1
ATOM 1355 C CA . ALA A 1 185 ? -13.802 6.730 3.135 1.00 94.06 185 ALA A CA 1
ATOM 1356 C C . ALA A 1 185 ? -13.918 7.362 4.530 1.00 94.06 185 ALA A C 1
ATOM 1358 O O . ALA A 1 185 ? -13.769 6.716 5.570 1.00 94.06 185 ALA A O 1
ATOM 1359 N N . LYS A 1 186 ? -14.293 8.640 4.549 1.00 92.75 186 LYS A N 1
ATOM 1360 C CA . LYS A 1 186 ? -14.684 9.378 5.749 1.00 92.75 186 LYS A CA 1
ATOM 1361 C C . LYS A 1 186 ? -16.091 9.919 5.601 1.00 92.75 186 LYS A C 1
ATOM 1363 O O . LYS A 1 186 ? -16.483 10.417 4.540 1.00 92.75 186 LYS A O 1
ATOM 1368 N N . ARG A 1 187 ? -16.831 9.898 6.706 1.00 91.56 187 ARG A N 1
ATOM 1369 C CA . ARG A 1 187 ? -18.089 10.624 6.823 1.00 91.56 187 ARG A CA 1
ATOM 1370 C C . ARG A 1 187 ? -18.021 11.640 7.947 1.00 91.56 187 ARG A C 1
ATOM 1372 O O . ARG A 1 187 ? -17.716 11.308 9.091 1.00 91.56 187 ARG A O 1
ATOM 1379 N N . ASP A 1 188 ? -18.350 12.871 7.590 1.00 88.38 188 ASP A N 1
ATOM 1380 C CA . ASP A 1 188 ? -18.470 13.976 8.526 1.00 88.38 188 ASP A CA 1
ATOM 1381 C C . ASP A 1 188 ? -19.873 13.947 9.117 1.00 88.38 188 ASP A C 1
ATOM 1383 O O . ASP A 1 18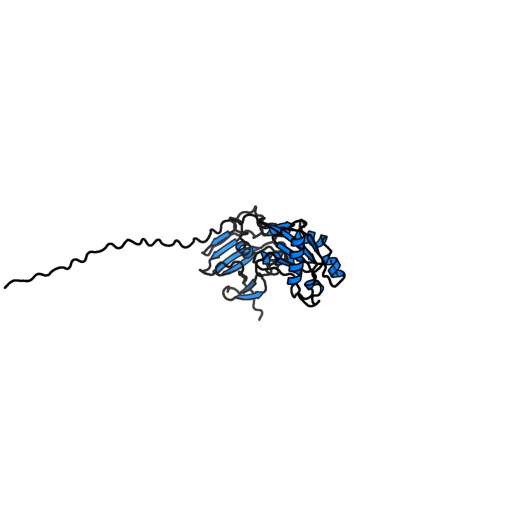8 ? -20.865 14.040 8.387 1.00 88.38 188 ASP A O 1
ATOM 1387 N N . CYS A 1 189 ? -19.943 13.786 10.432 1.00 84.06 189 CYS A N 1
ATOM 1388 C CA . CYS A 1 189 ? -21.192 13.725 11.170 1.00 84.06 189 CYS A CA 1
ATOM 1389 C C . CYS A 1 189 ? -21.454 15.061 11.862 1.00 84.06 189 CYS A C 1
ATOM 1391 O O . CYS A 1 189 ? -20.527 15.698 12.380 1.00 84.06 189 CYS A O 1
ATOM 1393 N N . ALA A 1 190 ? -22.724 15.471 11.898 1.00 76.62 190 ALA A N 1
ATOM 1394 C CA . ALA A 1 190 ? -23.127 16.630 12.682 1.00 76.62 190 ALA A CA 1
ATOM 1395 C C . ALA A 1 190 ? -22.709 16.448 14.152 1.00 76.62 190 ALA A C 1
ATOM 1397 O O . ALA A 1 190 ? -22.671 15.327 14.671 1.00 76.62 190 ALA A O 1
ATOM 1398 N N . SER A 1 191 ? -22.364 17.554 14.817 1.00 70.31 191 SER A N 1
ATOM 1399 C CA . SER A 1 191 ? -21.940 17.519 16.219 1.00 70.31 191 SER A CA 1
ATOM 1400 C C . SER A 1 191 ? -22.965 16.760 17.069 1.00 70.31 191 SER A C 1
ATOM 1402 O O . SER A 1 191 ? -24.168 16.995 16.956 1.00 70.31 191 SER A O 1
ATOM 1404 N N . ALA A 1 192 ? -22.480 15.810 17.872 1.00 65.00 192 ALA A N 1
ATOM 1405 C CA . ALA A 1 192 ? -23.279 14.907 18.705 1.00 65.00 192 ALA A CA 1
ATOM 1406 C C . ALA A 1 192 ? -24.287 13.984 17.972 1.00 65.00 192 ALA A C 1
ATOM 1408 O O . ALA A 1 192 ? -25.071 13.308 18.636 1.00 65.00 192 ALA A O 1
ATOM 1409 N N . GLN A 1 193 ? -24.261 13.885 16.634 1.00 70.94 193 GLN A N 1
ATOM 1410 C CA . GLN A 1 193 ? -25.166 13.021 15.862 1.00 70.94 193 GLN A CA 1
ATOM 1411 C C . GLN A 1 193 ? -24.425 12.130 14.856 1.00 70.94 193 GLN A C 1
ATOM 1413 O O . GLN A 1 193 ? -24.265 12.467 13.685 1.00 70.94 193 GLN A O 1
ATOM 1418 N N . MET A 1 194 ? -24.050 10.924 15.292 1.00 71.19 194 MET A N 1
ATOM 1419 C CA . MET A 1 194 ? -23.427 9.895 14.439 1.00 71.19 194 MET A CA 1
ATOM 1420 C C . MET A 1 194 ? -24.397 9.241 13.432 1.00 71.19 194 MET A C 1
ATOM 1422 O O . MET A 1 194 ? -23.972 8.444 12.603 1.00 71.19 194 MET A O 1
ATOM 1426 N N . SER A 1 195 ? -25.696 9.553 13.494 1.00 69.94 195 SER A N 1
ATOM 1427 C CA . SER A 1 195 ? -26.707 9.083 12.535 1.00 69.94 195 SER A CA 1
ATOM 1428 C C . SER A 1 195 ? -26.839 9.980 11.300 1.00 69.94 195 SER A C 1
ATOM 1430 O O . SER A 1 195 ? -27.382 9.545 10.286 1.00 69.94 195 SER A O 1
ATOM 1432 N N . ALA A 1 196 ? -26.342 11.219 11.365 1.00 73.94 196 ALA A N 1
ATOM 1433 C CA . ALA A 1 196 ? -26.468 12.224 10.315 1.00 73.94 196 ALA A CA 1
ATOM 1434 C C . ALA A 1 196 ? -25.088 12.563 9.739 1.00 73.94 196 ALA A C 1
ATOM 1436 O O . ALA A 1 196 ? -24.513 13.615 10.034 1.00 73.94 196 ALA A O 1
ATOM 1437 N N . CYS A 1 197 ? -24.550 11.647 8.932 1.00 83.00 197 CYS A N 1
ATOM 1438 C CA . CYS A 1 197 ? -23.217 11.781 8.355 1.00 83.00 197 CYS A CA 1
ATOM 1439 C C . CYS A 1 197 ? -23.261 11.902 6.835 1.00 83.00 197 CYS A C 1
ATOM 1441 O O . CYS A 1 197 ? -23.966 11.159 6.152 1.00 83.00 197 CYS A O 1
ATOM 1443 N N . THR A 1 198 ? -22.451 12.809 6.306 1.00 84.38 198 THR A N 1
ATOM 1444 C CA . THR A 1 198 ? -22.303 13.038 4.866 1.00 84.38 198 THR A CA 1
ATOM 1445 C C . THR A 1 198 ? -20.966 12.497 4.386 1.00 84.38 198 THR A C 1
ATOM 1447 O O . THR A 1 198 ? -19.949 12.685 5.057 1.00 84.38 198 THR A O 1
ATOM 1450 N N . ALA A 1 199 ? -20.971 11.804 3.244 1.00 82.44 199 ALA A N 1
ATOM 1451 C CA . ALA A 1 199 ? -19.737 11.437 2.559 1.00 82.44 199 ALA A CA 1
ATOM 1452 C C . ALA A 1 199 ? -19.035 12.725 2.129 1.00 82.44 199 ALA A C 1
ATOM 1454 O O . ALA A 1 199 ? -19.684 13.610 1.570 1.00 82.44 199 ALA A O 1
ATOM 1455 N N . LYS A 1 200 ? -17.747 12.849 2.446 1.00 70.38 200 LYS A N 1
ATOM 1456 C CA . LYS A 1 200 ? -17.022 14.093 2.187 1.00 70.38 200 LYS A CA 1
ATOM 1457 C C . LYS A 1 200 ? -15.735 13.872 1.420 1.00 70.38 200 LYS A C 1
ATOM 1459 O O . LYS A 1 200 ? -15.543 14.553 0.434 1.00 70.38 200 LYS A O 1
ATOM 1464 N N . ASP A 1 201 ? -14.899 12.936 1.863 1.00 84.50 201 ASP A N 1
ATOM 1465 C CA . ASP A 1 201 ? -13.562 12.701 1.310 1.00 84.50 201 ASP A CA 1
ATOM 1466 C C . ASP A 1 201 ? -12.979 11.399 1.885 1.00 84.50 201 ASP A C 1
ATOM 1468 O O . ASP A 1 201 ? -13.666 10.630 2.565 1.00 84.50 201 ASP A O 1
ATOM 1472 N N . TYR A 1 202 ? -11.688 11.181 1.660 1.00 91.50 202 TYR A N 1
ATOM 1473 C CA . TYR A 1 202 ? -10.888 10.154 2.310 1.00 91.50 202 TYR A CA 1
ATOM 1474 C C . TYR A 1 202 ? -10.520 10.508 3.763 1.00 91.50 202 TYR A C 1
ATOM 1476 O O . TYR A 1 202 ? -10.609 11.659 4.216 1.00 91.50 202 TYR A O 1
ATOM 1484 N N . SER A 1 203 ? -10.140 9.488 4.532 1.00 90.56 203 SER A N 1
ATOM 1485 C CA . SER A 1 203 ? -9.906 9.593 5.976 1.00 90.56 203 SER A CA 1
ATOM 1486 C C . SER A 1 203 ? -8.701 10.449 6.369 1.00 90.56 203 SER A C 1
ATOM 1488 O O . SER A 1 203 ? -8.687 11.015 7.462 1.00 90.56 203 SER A O 1
ATOM 1490 N N . GLY A 1 204 ? -7.679 10.524 5.522 1.00 92.69 204 GLY A N 1
ATOM 1491 C CA . GLY A 1 204 ? -6.351 11.039 5.841 1.00 92.69 204 GLY A CA 1
ATOM 1492 C C . GLY A 1 204 ? -5.584 10.205 6.874 1.00 92.69 204 GLY A C 1
ATOM 1493 O O . GLY A 1 204 ? -4.536 10.662 7.329 1.00 92.69 204 GLY A O 1
ATOM 1494 N N . ASN A 1 205 ? -6.084 9.039 7.304 1.00 92.19 205 ASN A N 1
ATOM 1495 C CA . ASN A 1 205 ? -5.562 8.268 8.444 1.00 92.19 205 ASN A CA 1
ATOM 1496 C C . ASN A 1 205 ? -4.772 7.010 8.059 1.00 92.19 205 ASN A C 1
ATOM 1498 O O . ASN A 1 205 ? -4.048 6.487 8.902 1.00 92.19 205 ASN A O 1
ATOM 1502 N N . THR A 1 206 ? -4.860 6.558 6.813 1.00 96.69 206 THR A N 1
ATOM 1503 C CA . THR A 1 206 ? -4.111 5.405 6.285 1.00 96.69 206 THR A CA 1
ATOM 1504 C C . THR A 1 206 ? -3.597 5.740 4.887 1.00 96.69 206 THR A C 1
ATOM 1506 O O . THR A 1 206 ? -4.043 6.739 4.309 1.00 96.69 206 THR A O 1
ATOM 1509 N N . PRO A 1 207 ? -2.696 4.945 4.286 1.00 97.50 207 PRO A N 1
ATOM 1510 C CA . PRO A 1 207 ? -2.343 5.126 2.885 1.00 97.50 207 PRO A CA 1
ATOM 1511 C C . PRO A 1 207 ? -3.569 5.060 1.967 1.00 97.50 207 PRO A C 1
ATOM 1513 O O . PRO A 1 207 ? -3.657 5.871 1.048 1.00 97.50 207 PRO A O 1
ATOM 1516 N N . MET A 1 208 ? -4.550 4.199 2.265 1.00 98.12 208 MET A N 1
ATOM 1517 C CA . MET A 1 208 ? -5.804 4.086 1.502 1.00 98.12 208 MET A CA 1
ATOM 1518 C C . MET A 1 208 ? -6.728 5.289 1.692 1.00 98.12 208 MET A C 1
ATOM 1520 O O . MET A 1 208 ? -7.587 5.555 0.858 1.00 98.12 208 MET A O 1
ATOM 1524 N N . GLY A 1 209 ? -6.552 6.029 2.782 1.00 96.31 209 GLY A N 1
ATOM 1525 C CA . GLY A 1 209 ? -7.250 7.274 3.064 1.00 96.31 209 GLY A CA 1
ATOM 1526 C C . GLY A 1 209 ? -6.502 8.536 2.625 1.00 96.31 209 GLY A C 1
ATOM 1527 O O . GLY A 1 209 ? -6.819 9.607 3.132 1.00 96.31 209 GLY A O 1
ATOM 1528 N N . SER A 1 210 ? -5.479 8.451 1.768 1.00 95.31 210 SER A N 1
ATOM 1529 C CA . SER A 1 210 ? -4.600 9.581 1.388 1.00 95.31 210 SER A CA 1
ATOM 1530 C C . SER A 1 210 ? -3.681 10.103 2.508 1.00 95.31 210 SER A C 1
ATOM 1532 O O . SER A 1 210 ? -3.171 11.219 2.445 1.00 95.31 210 SER A O 1
ATOM 1534 N N . GLY A 1 211 ? -3.447 9.307 3.552 1.00 95.06 211 GLY A N 1
ATOM 1535 C CA . GLY A 1 211 ? -2.580 9.637 4.688 1.00 95.06 211 GLY A CA 1
ATOM 1536 C C . GLY A 1 211 ? -1.080 9.414 4.454 1.00 95.06 211 GLY A C 1
ATOM 1537 O O . GLY A 1 211 ? -0.267 9.930 5.223 1.00 95.06 211 GLY A O 1
ATOM 1538 N N . GLY A 1 212 ? -0.720 8.676 3.398 1.00 96.31 212 GLY A N 1
ATOM 1539 C CA . GLY A 1 212 ? 0.659 8.332 3.033 1.00 96.31 212 GLY A CA 1
ATOM 1540 C C . GLY A 1 212 ? 1.319 7.281 3.937 1.00 96.31 212 GLY A C 1
ATOM 1541 O O . GLY A 1 212 ? 0.769 6.878 4.958 1.00 96.31 212 GLY A O 1
ATOM 1542 N N . ALA A 1 213 ? 2.534 6.852 3.575 1.00 96.56 213 ALA A N 1
ATOM 1543 C CA . ALA A 1 213 ? 3.251 5.755 4.243 1.00 96.56 213 ALA A CA 1
ATOM 1544 C C . ALA A 1 213 ? 3.704 6.062 5.686 1.00 96.56 213 ALA A C 1
ATOM 1546 O O . ALA A 1 213 ? 4.086 5.153 6.420 1.00 96.56 213 ALA A O 1
ATOM 1547 N N . GLY A 1 214 ? 3.646 7.324 6.123 1.00 95.69 214 GLY A N 1
ATOM 1548 C CA . GLY A 1 214 ? 3.898 7.699 7.521 1.00 95.69 214 GLY A CA 1
ATOM 1549 C C . GLY A 1 214 ? 2.764 7.315 8.481 1.00 95.69 214 GLY A C 1
ATOM 1550 O O . GLY A 1 214 ? 2.900 7.500 9.689 1.00 95.69 214 GLY A O 1
ATOM 1551 N N . LYS A 1 215 ? 1.640 6.810 7.962 1.00 96.56 215 LYS A N 1
ATOM 1552 C CA . LYS A 1 215 ? 0.500 6.311 8.733 1.00 96.56 215 LYS A CA 1
ATOM 1553 C C . LYS A 1 215 ? 0.273 4.855 8.353 1.00 96.56 215 LYS A C 1
ATOM 1555 O O . LYS A 1 215 ? 0.282 4.526 7.170 1.00 96.56 215 LYS A O 1
ATOM 1560 N N . GLY A 1 216 ? 0.109 3.987 9.344 1.00 96.75 216 GLY A N 1
ATOM 1561 C CA . GLY A 1 216 ? -0.216 2.586 9.093 1.00 96.75 216 GLY A CA 1
ATOM 1562 C C . GLY A 1 216 ? -1.647 2.403 8.595 1.00 96.75 216 GLY A C 1
ATOM 1563 O O . GLY A 1 216 ? -2.442 3.351 8.580 1.00 96.75 216 GLY A O 1
ATOM 1564 N N . TYR A 1 217 ? -1.973 1.167 8.229 1.00 97.69 217 TYR A N 1
ATOM 1565 C CA . TYR A 1 217 ? -3.346 0.747 7.971 1.00 97.69 217 TYR A CA 1
ATOM 1566 C C . TYR A 1 217 ? -4.235 0.910 9.221 1.00 97.69 217 TYR A C 1
ATOM 1568 O O . TYR A 1 217 ? -3.746 0.948 10.353 1.00 97.69 217 TYR A O 1
ATOM 1576 N N . SER A 1 218 ? -5.541 1.051 9.049 1.00 97.38 218 SER A N 1
ATOM 1577 C CA . SER A 1 218 ? -6.499 1.094 10.151 1.00 97.38 218 SER A CA 1
ATOM 1578 C C . SER A 1 218 ? -6.854 -0.312 10.621 1.00 97.38 218 SER A C 1
ATOM 1580 O O . SER A 1 218 ? -6.662 -1.310 9.932 1.00 97.38 218 SER A O 1
ATOM 1582 N N . SER A 1 219 ? -7.412 -0.409 11.819 1.00 97.38 219 SER A N 1
ATOM 1583 C CA . SER A 1 219 ? -7.904 -1.663 12.386 1.00 97.38 219 SER A CA 1
ATOM 1584 C C . SER A 1 219 ? -8.946 -2.345 11.505 1.00 97.38 219 SER A C 1
ATOM 1586 O O . SER A 1 219 ? -8.980 -3.565 11.489 1.00 97.38 219 SER A O 1
ATOM 1588 N N . VAL A 1 220 ? -9.762 -1.611 10.742 1.00 97.88 220 VAL A N 1
ATOM 1589 C CA . VAL A 1 220 ? -10.725 -2.215 9.804 1.00 97.88 220 VAL A CA 1
ATOM 1590 C C . VAL A 1 220 ? -10.040 -2.828 8.581 1.00 97.88 220 VAL A C 1
ATOM 1592 O O . VAL A 1 220 ? -10.436 -3.909 8.151 1.00 97.88 220 VAL A O 1
ATOM 1595 N N . GLU A 1 221 ? -8.969 -2.214 8.078 1.00 98.06 221 GLU A N 1
ATOM 1596 C CA . GLU A 1 221 ? -8.118 -2.803 7.037 1.00 98.06 221 GLU A CA 1
ATOM 1597 C C . GLU A 1 221 ? -7.409 -4.059 7.584 1.00 98.06 221 GLU A C 1
ATOM 1599 O O . GLU A 1 221 ? -7.493 -5.134 6.991 1.00 98.06 221 GLU A O 1
ATOM 1604 N N . LEU A 1 222 ? -6.821 -3.986 8.785 1.00 96.62 222 LEU A N 1
ATOM 1605 C CA . LEU A 1 222 ? -6.177 -5.143 9.422 1.00 96.62 222 LEU A CA 1
ATOM 1606 C C . LEU A 1 222 ? -7.171 -6.277 9.734 1.00 96.62 222 LEU A C 1
ATOM 1608 O O . LEU A 1 222 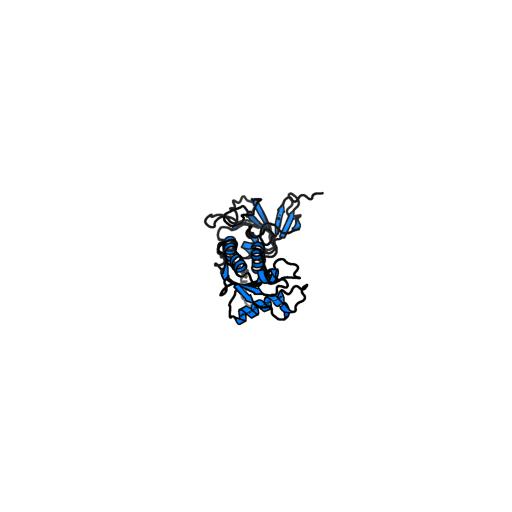? -6.845 -7.444 9.533 1.00 96.62 222 LEU A O 1
ATOM 1612 N N . LEU A 1 223 ? -8.387 -5.966 10.196 1.00 95.88 223 LEU A N 1
ATOM 1613 C CA . LEU A 1 223 ? -9.446 -6.953 10.439 1.00 95.88 223 LEU A CA 1
ATOM 1614 C C . LEU A 1 223 ? -9.922 -7.599 9.136 1.00 95.88 223 LEU A C 1
ATOM 1616 O O . LEU A 1 223 ? -10.150 -8.807 9.119 1.00 95.88 223 LEU A O 1
ATOM 1620 N N . HIS A 1 224 ? -10.050 -6.826 8.049 1.00 95.25 224 HIS A N 1
ATOM 1621 C CA . HIS A 1 224 ? -10.432 -7.357 6.739 1.00 95.25 224 HIS A CA 1
ATOM 1622 C C . HIS A 1 224 ? -9.481 -8.464 6.275 1.00 95.25 224 HIS A C 1
ATOM 1624 O O . HIS A 1 224 ? -9.938 -9.482 5.757 1.00 95.25 224 HIS A O 1
ATOM 1630 N N . SER A 1 225 ? -8.179 -8.275 6.483 1.00 93.31 225 SER A N 1
ATOM 1631 C CA . SER A 1 225 ? -7.153 -9.214 6.027 1.00 93.31 225 SER A CA 1
ATOM 1632 C C . SER A 1 225 ? -6.640 -10.174 7.104 1.00 93.31 225 SER A C 1
ATOM 1634 O O . SER A 1 225 ? -5.752 -10.972 6.821 1.00 93.31 225 SER A O 1
ATOM 1636 N N . GLY A 1 226 ? -7.204 -10.149 8.316 1.00 92.00 226 GLY A N 1
ATOM 1637 C CA . GLY A 1 226 ? -6.823 -11.069 9.394 1.00 92.00 226 GLY A CA 1
ATOM 1638 C C . GLY A 1 226 ? -5.453 -10.780 10.022 1.00 92.00 226 GLY A C 1
ATOM 1639 O O . GLY A 1 226 ? -4.828 -11.684 10.571 1.00 92.00 226 GLY A O 1
ATOM 1640 N N . TRP A 1 227 ? -4.990 -9.528 9.961 1.00 92.62 227 TRP A N 1
ATOM 1641 C CA . TRP A 1 227 ? -3.695 -9.075 10.485 1.00 92.62 227 TRP A CA 1
ATOM 1642 C C . TRP A 1 227 ? -3.742 -8.564 11.933 1.00 92.62 227 TRP A C 1
ATOM 1644 O O . TRP A 1 227 ? -2.780 -7.974 12.420 1.00 92.62 227 TRP A O 1
ATOM 1654 N N . VAL A 1 228 ? -4.863 -8.754 12.632 1.00 91.94 228 VAL A N 1
ATOM 1655 C CA . VAL A 1 228 ? -4.986 -8.412 14.056 1.00 91.94 228 VAL A CA 1
ATOM 1656 C C . VAL A 1 228 ? -4.521 -9.591 14.910 1.00 91.94 228 VAL A C 1
ATOM 1658 O O . VAL A 1 228 ? -5.082 -10.681 14.830 1.00 91.94 228 VAL A O 1
ATOM 1661 N N . GLU A 1 229 ? -3.519 -9.353 15.756 1.00 87.56 229 GLU A N 1
ATOM 1662 C CA . GLU A 1 229 ? -2.950 -10.366 16.652 1.00 87.56 229 GLU A CA 1
ATOM 1663 C C . GLU A 1 229 ? -3.933 -10.830 17.749 1.00 87.56 229 GLU A C 1
ATOM 1665 O O . GLU A 1 229 ? -4.830 -10.081 18.172 1.00 87.56 229 GLU A O 1
ATOM 1670 N N . PRO A 1 230 ? -3.739 -12.041 18.307 1.00 82.94 230 PRO A N 1
ATOM 1671 C CA . PRO A 1 230 ? -4.523 -12.531 19.427 1.00 82.94 230 PRO A CA 1
ATOM 1672 C C . PRO A 1 230 ? -4.411 -11.600 20.633 1.00 82.94 230 PRO A C 1
ATOM 1674 O O . PRO A 1 230 ? -3.337 -11.124 21.001 1.00 82.94 230 PRO A O 1
ATOM 1677 N N . GLY A 1 231 ? -5.545 -11.349 21.282 1.00 88.44 231 GLY A N 1
ATOM 1678 C CA . GLY A 1 231 ? -5.611 -10.488 22.464 1.00 88.44 231 GLY A CA 1
ATOM 1679 C C . GLY A 1 231 ? -5.602 -8.985 22.169 1.00 88.44 231 GLY A C 1
ATOM 1680 O O . GLY A 1 231 ? -5.742 -8.196 23.102 1.00 88.44 231 GLY A O 1
ATOM 1681 N N . TRP A 1 232 ? -5.491 -8.562 20.905 1.00 94.94 232 TRP A N 1
ATOM 1682 C CA . TRP A 1 232 ? -5.651 -7.149 20.541 1.00 94.94 232 TRP A CA 1
ATOM 1683 C C . TRP A 1 232 ? -7.109 -6.753 20.362 1.00 94.94 232 TRP A C 1
ATOM 1685 O O . TRP A 1 232 ? -7.464 -5.600 20.618 1.00 94.94 232 TRP A O 1
ATOM 1695 N N . LEU A 1 233 ? -7.944 -7.694 19.928 1.00 96.12 233 LEU A N 1
ATOM 1696 C CA . LEU A 1 233 ? -9.364 -7.475 19.709 1.00 96.12 233 LEU A CA 1
ATOM 1697 C C . LEU A 1 233 ? -10.160 -7.721 20.994 1.00 96.12 233 LEU A C 1
ATOM 1699 O O . LEU A 1 233 ? -10.077 -8.779 21.612 1.00 96.12 233 LEU A O 1
ATOM 1703 N N . THR A 1 234 ? -10.979 -6.749 21.379 1.00 96.81 234 THR A N 1
ATOM 1704 C CA . THR A 1 234 ? -12.009 -6.893 22.412 1.00 96.81 234 THR A CA 1
ATOM 1705 C C . THR A 1 234 ? -13.378 -6.676 21.790 1.00 96.81 234 THR A C 1
ATOM 1707 O O . THR A 1 234 ? -13.629 -5.645 21.174 1.00 96.81 234 THR A O 1
ATOM 1710 N N . GLN A 1 235 ? -14.279 -7.637 21.966 1.00 96.06 235 GLN A N 1
ATOM 1711 C CA . GLN A 1 235 ? -15.649 -7.532 21.471 1.00 96.06 235 GLN A CA 1
ATOM 1712 C C . GLN A 1 235 ? -16.586 -7.077 22.589 1.00 96.06 235 GLN A C 1
ATOM 1714 O O . GLN A 1 235 ? -16.498 -7.548 23.723 1.00 96.06 235 GLN A O 1
ATOM 1719 N N . ALA A 1 236 ? -17.501 -6.167 22.266 1.00 96.56 236 ALA A N 1
ATOM 1720 C CA . ALA A 1 236 ? -18.471 -5.620 23.202 1.00 96.56 236 ALA A CA 1
ATOM 1721 C C . ALA A 1 236 ? -19.849 -5.451 22.550 1.00 96.56 236 ALA A C 1
ATOM 1723 O O . ALA A 1 236 ? -19.969 -5.136 21.370 1.00 96.56 236 ALA A O 1
ATOM 1724 N N . ASN A 1 237 ? -20.907 -5.631 23.338 1.00 95.69 237 ASN A N 1
ATOM 1725 C CA . ASN A 1 237 ? -22.302 -5.404 22.931 1.00 95.69 237 ASN A CA 1
ATOM 1726 C C . ASN A 1 237 ? -23.088 -4.562 23.953 1.00 95.69 237 ASN A C 1
ATOM 1728 O O . ASN A 1 237 ? -24.310 -4.455 23.873 1.00 95.69 237 ASN A O 1
ATOM 1732 N N . LYS A 1 238 ? -22.383 -3.994 24.936 1.00 93.56 238 LYS A N 1
ATOM 1733 C CA . LYS A 1 238 ? -22.911 -3.112 25.977 1.00 93.56 238 LYS A CA 1
ATOM 1734 C C . LYS A 1 238 ? -21.944 -1.948 26.183 1.00 93.56 238 LYS A C 1
ATOM 1736 O O . LYS A 1 238 ? -20.736 -2.158 26.040 1.00 93.56 238 LYS A O 1
ATOM 1741 N N . PRO A 1 239 ? -22.442 -0.742 26.501 1.00 91.19 239 PRO A N 1
ATOM 1742 C CA . PRO A 1 239 ? -21.585 0.389 26.831 1.00 91.19 239 PRO A CA 1
ATOM 1743 C C . PRO A 1 239 ? -20.614 0.053 27.967 1.00 91.19 239 PRO A C 1
ATOM 1745 O O . PRO A 1 239 ? -20.961 -0.681 28.893 1.00 91.19 239 PRO A O 1
ATOM 1748 N N . GLY A 1 240 ? -19.407 0.610 27.904 1.00 92.75 240 GLY A N 1
ATOM 1749 C CA . GLY A 1 240 ? -18.358 0.361 28.885 1.00 92.75 240 GLY A CA 1
ATOM 1750 C C . GLY A 1 240 ? -17.149 1.268 28.684 1.00 92.75 240 GLY A C 1
ATOM 1751 O O . GLY A 1 240 ? -17.077 2.027 27.717 1.00 92.75 240 GLY A O 1
ATOM 1752 N N . ILE A 1 241 ? -16.205 1.180 29.619 1.00 95.12 241 ILE A N 1
ATOM 1753 C CA . ILE A 1 241 ? -14.909 1.856 29.543 1.00 95.12 241 ILE A CA 1
ATOM 1754 C C . ILE A 1 241 ? -13.876 0.826 29.094 1.00 95.12 241 ILE A C 1
ATOM 1756 O O . ILE A 1 241 ? -13.750 -0.233 29.707 1.00 95.12 241 ILE A O 1
ATOM 1760 N N . PHE A 1 242 ? -13.130 1.152 28.041 1.00 94.75 242 PHE A N 1
ATOM 1761 C CA . PHE A 1 242 ? -12.086 0.298 27.481 1.00 94.75 242 PHE A CA 1
ATOM 1762 C C . PHE A 1 242 ? -10.741 1.019 27.550 1.00 94.75 242 PHE A C 1
ATOM 1764 O O . PHE A 1 242 ? -10.646 2.205 27.232 1.00 94.75 242 PHE A O 1
ATOM 1771 N N . SER A 1 243 ? -9.689 0.302 27.940 1.00 94.75 243 SER A N 1
ATOM 1772 C CA . SER A 1 243 ? -8.317 0.810 27.916 1.00 94.75 243 SER A CA 1
ATOM 1773 C C . SER A 1 243 ? -7.599 0.259 26.691 1.00 94.75 243 SER A C 1
ATOM 1775 O O . SER A 1 243 ? -7.276 -0.925 26.648 1.00 94.75 243 SER A O 1
ATOM 1777 N N . LEU A 1 244 ? -7.357 1.116 25.698 1.00 95.88 244 LEU A N 1
ATOM 1778 C CA . LEU A 1 244 ? -6.681 0.735 24.461 1.00 95.88 244 LEU A CA 1
ATOM 1779 C C . LEU A 1 244 ? -5.211 1.165 24.490 1.00 95.88 244 LEU A C 1
ATOM 1781 O O . LEU A 1 244 ? -4.864 2.237 24.993 1.00 95.88 244 LEU A O 1
ATOM 1785 N N . LYS A 1 245 ? -4.343 0.345 23.903 1.00 95.44 245 LYS A N 1
ATOM 1786 C CA . LYS A 1 245 ? -3.005 0.754 23.467 1.00 95.44 245 LYS A CA 1
ATOM 1787 C C . LYS A 1 245 ? -3.096 1.354 22.057 1.00 95.44 245 LYS A C 1
ATOM 1789 O O . LYS A 1 245 ? -3.977 0.945 21.298 1.00 95.44 245 LYS A O 1
ATOM 1794 N N . PRO A 1 246 ? -2.200 2.285 21.675 1.00 95.62 246 PRO A N 1
ATOM 1795 C CA . PRO A 1 246 ? -2.074 2.696 20.280 1.00 95.62 246 PRO A CA 1
ATOM 1796 C C . PRO A 1 246 ? -1.915 1.479 19.365 1.00 95.62 246 PRO A C 1
ATOM 1798 O O . PRO A 1 246 ? -1.154 0.568 19.709 1.00 95.62 246 PRO A O 1
ATOM 1801 N N . LEU A 1 247 ? -2.602 1.480 18.219 1.00 96.06 247 LEU A N 1
ATOM 1802 C CA . LEU A 1 247 ? -2.683 0.340 17.297 1.00 96.06 247 LEU A CA 1
ATOM 1803 C C . LEU A 1 247 ? -1.301 -0.245 16.971 1.00 96.06 247 LEU A C 1
ATOM 1805 O O . LEU A 1 247 ? -1.088 -1.448 17.104 1.00 96.06 247 LEU A O 1
ATOM 1809 N N . TYR A 1 248 ? -0.344 0.631 16.666 1.00 95.00 248 TYR A N 1
ATOM 1810 C CA . TYR A 1 248 ? 1.023 0.276 16.282 1.00 95.00 248 TYR A CA 1
ATOM 1811 C C . TYR A 1 248 ? 2.043 0.297 17.424 1.00 95.00 248 TYR A C 1
ATOM 1813 O O . TYR A 1 248 ? 3.246 0.392 17.188 1.00 95.00 248 TYR A O 1
ATOM 1821 N N . SER A 1 249 ? 1.596 0.163 18.675 1.00 92.69 249 SER A N 1
ATOM 1822 C CA . SER A 1 249 ? 2.527 -0.096 19.781 1.00 92.69 249 SER A CA 1
ATOM 1823 C C . SER A 1 249 ? 3.375 -1.349 19.489 1.00 92.69 249 SER A C 1
ATOM 1825 O O . SER A 1 249 ? 2.893 -2.264 18.815 1.00 92.69 249 SER A O 1
ATOM 1827 N N . PRO A 1 250 ? 4.609 -1.475 20.008 1.00 89.06 250 PRO A N 1
ATOM 1828 C CA . PRO A 1 250 ? 5.389 -2.705 19.847 1.00 89.06 250 PRO A CA 1
ATOM 1829 C C . PRO A 1 250 ? 4.579 -3.946 20.249 1.00 89.06 250 PRO A C 1
ATOM 1831 O O . PRO A 1 250 ? 3.824 -3.895 21.220 1.00 89.06 250 PRO A O 1
ATOM 1834 N N . THR A 1 251 ? 4.696 -5.058 19.519 1.00 87.56 251 THR A N 1
ATOM 1835 C CA . THR A 1 251 ? 3.940 -6.305 19.789 1.00 87.56 251 THR A CA 1
ATOM 1836 C C . THR A 1 251 ? 4.252 -6.900 21.166 1.00 87.56 251 THR A C 1
ATOM 1838 O O . THR A 1 251 ? 3.409 -7.572 21.749 1.00 87.56 251 THR A O 1
ATOM 1841 N N . SER A 1 252 ? 5.416 -6.573 21.739 1.00 88.31 252 SER A N 1
ATOM 1842 C CA . SER A 1 252 ? 5.782 -6.891 23.126 1.00 88.31 252 SER A CA 1
ATOM 1843 C C . SER A 1 252 ? 4.896 -6.211 24.181 1.00 88.31 252 SER A C 1
ATOM 1845 O O . SER A 1 252 ? 4.888 -6.633 25.336 1.00 88.31 252 SER A O 1
ATOM 1847 N N . VAL A 1 253 ? 4.139 -5.171 23.811 1.00 90.50 253 VAL A N 1
ATOM 1848 C CA . VAL A 1 253 ? 3.149 -4.525 24.678 1.00 90.50 253 VAL A CA 1
ATOM 1849 C C . VAL A 1 253 ? 1.806 -5.236 24.526 1.00 90.50 253 VAL A C 1
ATOM 1851 O O . VAL A 1 253 ? 1.136 -5.117 23.494 1.00 90.50 253 VAL A O 1
ATOM 1854 N N . SER A 1 254 ? 1.399 -5.935 25.584 1.00 91.12 254 SER A N 1
ATOM 1855 C CA . SER A 1 254 ? 0.112 -6.623 25.659 1.00 91.12 254 SER A CA 1
ATOM 1856 C C . SER A 1 254 ? -1.060 -5.670 25.927 1.00 91.12 254 SER A C 1
ATOM 1858 O O . SER A 1 254 ? -0.907 -4.571 26.476 1.00 91.12 254 SER A O 1
ATOM 1860 N N . GLY A 1 255 ? -2.256 -6.125 25.549 1.00 93.69 255 GLY A N 1
ATOM 1861 C CA . GLY A 1 255 ? -3.527 -5.459 25.817 1.00 93.69 255 GLY A CA 1
ATOM 1862 C C . GLY A 1 255 ? -4.334 -5.149 24.559 1.00 93.69 255 GLY A C 1
ATOM 1863 O O . GLY A 1 255 ? -3.851 -5.266 23.432 1.00 93.69 255 GLY A O 1
ATOM 1864 N N . THR A 1 256 ? -5.573 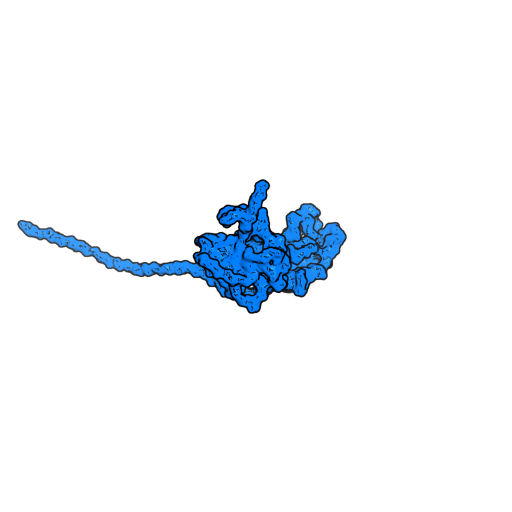-4.724 24.787 1.00 96.69 256 THR A N 1
ATOM 1865 C CA . THR A 1 256 ? -6.526 -4.348 23.744 1.00 96.69 256 THR A CA 1
ATOM 1866 C C . THR A 1 256 ? -5.997 -3.194 22.894 1.00 96.69 256 THR A C 1
ATOM 1868 O O . THR A 1 256 ? -5.487 -2.202 23.417 1.00 96.69 256 THR A O 1
ATOM 1871 N N . ARG A 1 257 ? -6.171 -3.296 21.577 1.00 96.69 257 ARG A N 1
ATOM 1872 C CA . ARG A 1 257 ? -5.850 -2.252 20.585 1.00 96.69 257 ARG A CA 1
ATOM 1873 C C . ARG A 1 257 ? -7.028 -1.904 19.691 1.00 96.69 257 ARG A C 1
ATOM 1875 O O . ARG A 1 257 ? -7.087 -0.801 19.157 1.00 96.69 257 ARG A O 1
ATOM 1882 N N . VAL A 1 258 ? -7.956 -2.848 19.559 1.00 98.00 258 VAL A N 1
ATOM 1883 C CA . VAL A 1 258 ? -9.153 -2.734 18.740 1.00 98.00 258 VAL A CA 1
ATOM 1884 C C . VAL A 1 258 ? -10.350 -3.140 19.586 1.00 98.00 258 VAL A C 1
ATOM 1886 O O . VAL A 1 258 ? -10.342 -4.197 20.219 1.00 98.00 258 VAL A O 1
ATOM 1889 N N . VAL A 1 259 ? -11.389 -2.311 19.598 1.00 98.19 259 VAL A N 1
ATOM 1890 C CA . VAL A 1 259 ? -12.687 -2.674 20.171 1.00 98.19 259 VAL A CA 1
ATOM 1891 C C . VAL A 1 259 ? -13.705 -2.792 19.045 1.00 98.19 259 VAL A C 1
ATOM 1893 O O . VAL A 1 259 ? -13.964 -1.818 18.345 1.00 98.19 259 VAL A O 1
ATOM 1896 N N . GLU A 1 260 ? -14.305 -3.969 18.895 1.00 97.38 260 GLU A N 1
ATOM 1897 C CA . GLU A 1 260 ? -15.500 -4.176 18.075 1.00 97.38 260 GLU A CA 1
ATOM 1898 C C . GLU A 1 260 ? -16.740 -4.023 18.957 1.00 97.38 260 GLU A C 1
ATOM 1900 O O . GLU A 1 260 ? -17.096 -4.915 19.730 1.00 97.38 260 GLU A O 1
ATOM 1905 N N . TYR A 1 261 ? -17.415 -2.883 18.842 1.00 96.81 261 TYR A N 1
ATOM 1906 C CA . TYR A 1 261 ? -18.656 -2.602 19.546 1.00 96.81 261 TYR A CA 1
ATOM 1907 C C . TYR A 1 261 ? -19.862 -2.855 18.638 1.00 96.81 261 TYR A C 1
ATOM 1909 O O . TYR A 1 261 ? -20.155 -2.077 17.727 1.00 96.81 261 TYR A O 1
ATOM 1917 N N . LYS A 1 262 ? -20.599 -3.934 18.896 1.00 96.00 262 LYS A N 1
ATOM 1918 C CA . LYS A 1 262 ? -21.825 -4.275 18.172 1.00 96.00 262 LYS A CA 1
ATOM 1919 C C . LYS A 1 262 ? -22.974 -3.379 18.639 1.00 96.00 262 LYS A C 1
ATOM 1921 O O . LYS A 1 262 ? -23.594 -3.641 19.668 1.00 96.00 262 LYS A O 1
ATOM 1926 N N . ALA A 1 263 ? -23.253 -2.325 17.874 1.00 92.38 263 ALA A N 1
ATOM 1927 C CA . ALA A 1 263 ? -24.298 -1.350 18.176 1.00 92.38 263 ALA A CA 1
ATOM 1928 C C . ALA A 1 263 ? -25.705 -1.854 17.815 1.00 92.38 263 ALA A C 1
ATOM 1930 O O . ALA A 1 263 ? -26.683 -1.464 18.448 1.00 92.38 263 ALA A O 1
ATOM 1931 N N . SER A 1 264 ? -25.821 -2.716 16.801 1.00 92.81 264 SER A N 1
ATOM 1932 C CA . SER A 1 264 ? -27.079 -3.359 16.410 1.00 92.81 264 SER A CA 1
ATOM 1933 C C . SER A 1 264 ? -26.826 -4.714 15.736 1.00 92.81 264 SER A C 1
ATOM 1935 O O . SER A 1 264 ? -25.702 -5.214 15.701 1.00 92.81 264 SER A O 1
ATOM 1937 N N . ALA A 1 265 ? -27.872 -5.337 15.184 1.00 90.88 265 ALA A N 1
ATOM 1938 C CA . ALA A 1 265 ? -27.719 -6.540 14.367 1.00 90.88 265 ALA A CA 1
ATOM 1939 C C . ALA A 1 265 ? -26.850 -6.307 13.116 1.00 90.88 265 ALA A C 1
ATOM 1941 O O . ALA A 1 265 ? -26.193 -7.239 12.659 1.00 90.88 265 ALA A O 1
ATOM 1942 N N . THR A 1 266 ? -26.833 -5.080 12.587 1.00 91.88 266 THR A N 1
ATOM 1943 C CA . THR A 1 266 ? -26.196 -4.739 11.309 1.00 91.88 266 THR A CA 1
ATOM 1944 C C . THR A 1 266 ? -25.050 -3.745 11.434 1.00 91.88 266 THR A C 1
ATOM 1946 O O . THR A 1 266 ? -24.238 -3.692 10.520 1.00 91.88 266 THR A O 1
ATOM 1949 N N . LEU A 1 267 ? -24.957 -2.988 12.530 1.00 93.25 267 LEU A N 1
ATOM 1950 C CA . LEU A 1 267 ? -23.944 -1.953 12.727 1.00 93.25 267 LEU A CA 1
ATOM 1951 C C . LEU A 1 267 ? -22.960 -2.343 13.831 1.00 93.25 267 LEU A C 1
ATOM 1953 O O . LEU A 1 267 ? -23.354 -2.594 14.975 1.00 93.25 267 LEU A O 1
ATOM 1957 N N . THR A 1 268 ? -21.677 -2.289 13.495 1.00 95.94 268 THR A N 1
ATOM 1958 C CA . THR A 1 268 ? -20.555 -2.403 14.427 1.00 95.94 268 THR A CA 1
ATOM 1959 C C . THR A 1 268 ? -19.707 -1.141 14.338 1.00 95.94 268 THR A C 1
ATOM 1961 O O . THR A 1 268 ? -19.393 -0.677 13.245 1.00 95.94 268 THR A O 1
ATOM 1964 N N . TYR A 1 269 ? -19.315 -0.594 15.484 1.00 96.31 269 TYR A N 1
ATOM 1965 C CA . TYR A 1 269 ? -18.254 0.400 15.553 1.00 96.31 269 TYR A CA 1
ATOM 1966 C C . TYR A 1 269 ? -16.935 -0.297 15.859 1.00 96.31 269 TYR A C 1
ATOM 1968 O O . TYR A 1 269 ? -16.839 -1.027 16.843 1.00 96.31 269 TYR A O 1
ATOM 1976 N N . VAL A 1 270 ? -15.926 -0.065 15.028 1.00 97.81 270 VAL A N 1
ATOM 1977 C CA . VAL A 1 270 ? -14.550 -0.491 15.288 1.00 97.81 270 VAL A CA 1
ATOM 1978 C C . VAL A 1 270 ? -13.783 0.711 15.808 1.00 97.81 270 VAL A C 1
ATOM 1980 O O . VAL A 1 270 ? -13.796 1.776 15.194 1.00 97.81 270 VAL A O 1
ATOM 1983 N N . ILE A 1 271 ? -13.170 0.561 16.973 1.00 97.81 271 ILE A N 1
ATOM 1984 C CA . ILE A 1 271 ? -12.545 1.655 17.708 1.00 97.81 271 ILE A CA 1
ATOM 1985 C C . ILE A 1 271 ? -11.070 1.328 17.906 1.00 97.81 271 ILE A C 1
ATOM 1987 O O . ILE A 1 271 ? -10.729 0.253 18.396 1.00 97.81 271 ILE A O 1
ATOM 1991 N N . GLU A 1 272 ? -10.211 2.286 17.579 1.00 97.44 272 GLU A N 1
ATOM 1992 C CA . GLU A 1 272 ? -8.763 2.213 17.778 1.00 97.44 272 GLU A CA 1
ATOM 1993 C C . GLU A 1 272 ? -8.236 3.518 18.381 1.00 97.44 272 GLU A C 1
ATOM 1995 O O . GLU A 1 272 ? -8.889 4.564 18.321 1.00 97.44 272 GLU A O 1
ATOM 2000 N N . ILE A 1 273 ? -7.016 3.476 18.915 1.00 96.25 273 ILE A N 1
ATOM 2001 C CA . ILE A 1 273 ? -6.234 4.679 19.213 1.00 96.25 273 ILE A CA 1
ATOM 2002 C C . ILE A 1 273 ? -5.077 4.762 18.223 1.00 96.25 273 ILE A C 1
ATOM 2004 O O . ILE A 1 273 ? -4.325 3.802 18.049 1.00 96.25 273 ILE A O 1
ATOM 2008 N N . ARG A 1 274 ? -4.905 5.935 17.613 1.00 95.88 274 ARG A N 1
ATOM 2009 C CA . ARG A 1 274 ? -3.768 6.262 16.748 1.00 95.88 274 ARG A CA 1
ATOM 2010 C C . ARG A 1 274 ? -2.916 7.321 17.427 1.00 95.88 274 ARG A C 1
ATOM 2012 O O . ARG A 1 274 ? -3.439 8.325 17.903 1.00 95.88 274 ARG A O 1
ATOM 2019 N N . ALA A 1 275 ? -1.615 7.083 17.495 1.00 94.38 275 ALA A N 1
ATOM 2020 C CA . ALA A 1 275 ? -0.619 7.987 18.058 1.00 94.38 275 ALA A CA 1
ATOM 2021 C C . ALA A 1 275 ? 0.757 7.597 17.497 1.00 94.38 275 ALA A C 1
ATOM 2023 O O . ALA A 1 275 ? 0.945 6.412 17.212 1.00 94.38 275 ALA A O 1
ATOM 2024 N N . PRO A 1 276 ? 1.721 8.529 17.390 1.00 90.75 276 PRO A N 1
ATOM 2025 C CA . PRO A 1 276 ? 3.092 8.184 17.029 1.00 90.75 276 PRO A CA 1
ATOM 2026 C C . PRO A 1 276 ? 3.641 7.093 17.950 1.00 90.75 276 PRO A C 1
ATOM 2028 O O . PRO A 1 276 ? 3.725 7.279 19.167 1.00 90.75 276 PRO A O 1
ATOM 2031 N N . SER A 1 277 ? 3.979 5.934 17.384 1.00 78.94 277 SER A N 1
ATOM 2032 C CA . SER A 1 277 ? 4.484 4.796 18.149 1.00 78.94 277 SER A CA 1
ATOM 2033 C C . SER A 1 277 ? 5.409 3.933 17.296 1.00 78.94 277 SER A C 1
ATOM 2035 O O . SER A 1 277 ? 4.988 3.302 16.331 1.00 78.94 277 SER A O 1
ATOM 2037 N N . GLY A 1 278 ? 6.691 3.889 17.663 1.00 76.19 278 GLY A N 1
ATOM 2038 C CA . GLY A 1 278 ? 7.683 3.108 16.928 1.00 76.19 278 GLY A CA 1
ATOM 2039 C C . GLY A 1 278 ? 7.917 3.630 15.505 1.00 76.19 278 GLY A C 1
ATOM 2040 O O . GLY A 1 278 ? 8.071 4.832 15.299 1.00 76.19 278 GLY A O 1
ATOM 2041 N N . ALA A 1 279 ? 7.996 2.709 14.540 1.00 81.88 279 ALA A N 1
ATOM 2042 C CA . ALA A 1 279 ? 8.313 3.004 13.138 1.00 81.88 279 ALA A CA 1
ATOM 2043 C C . ALA A 1 279 ? 7.081 3.310 12.263 1.00 81.88 279 ALA A C 1
ATOM 2045 O O . ALA A 1 279 ? 7.235 3.783 11.138 1.00 81.88 279 ALA A O 1
ATOM 2046 N N . ILE A 1 280 ? 5.873 3.045 12.769 1.00 91.31 280 ILE A N 1
ATOM 2047 C CA . ILE A 1 280 ? 4.598 3.312 12.092 1.00 91.31 280 ILE A CA 1
ATOM 2048 C C . ILE A 1 280 ? 3.903 4.491 12.793 1.00 91.31 280 ILE A C 1
ATOM 2050 O O . ILE A 1 280 ? 4.222 4.832 13.931 1.00 91.31 280 ILE A O 1
ATOM 2054 N N . ASP A 1 281 ? 2.976 5.159 12.104 1.00 94.31 281 ASP A N 1
ATOM 2055 C CA . ASP A 1 281 ? 2.232 6.321 12.619 1.00 94.31 281 ASP A CA 1
ATOM 2056 C C . ASP A 1 281 ? 3.086 7.545 12.976 1.00 94.31 281 ASP A C 1
ATOM 2058 O O . ASP A 1 281 ? 2.633 8.455 13.674 1.00 94.31 281 ASP A O 1
ATOM 2062 N N . THR A 1 282 ? 4.298 7.633 12.430 1.00 92.50 282 THR A N 1
ATOM 2063 C CA . THR A 1 282 ? 5.196 8.784 12.600 1.00 92.50 282 THR A CA 1
ATOM 2064 C C . THR A 1 282 ? 4.583 10.096 12.098 1.00 92.50 282 THR A C 1
ATOM 2066 O O . THR A 1 282 ? 4.941 11.164 12.586 1.00 92.50 282 THR A O 1
ATOM 2069 N N . ALA A 1 283 ? 3.620 10.027 11.170 1.00 94.38 283 ALA A N 1
ATOM 2070 C CA . ALA A 1 283 ? 2.902 11.179 10.624 1.00 94.38 283 ALA A CA 1
ATOM 2071 C C . ALA A 1 283 ? 1.526 11.445 11.278 1.00 94.38 283 ALA A C 1
ATOM 2073 O O . ALA A 1 283 ? 0.751 12.264 10.771 1.00 94.38 283 ALA A O 1
ATOM 2074 N N . ILE A 1 284 ? 1.176 10.774 12.383 1.00 93.62 284 ILE A N 1
ATOM 2075 C CA . ILE A 1 284 ? -0.038 11.093 13.153 1.00 93.62 284 ILE A CA 1
ATOM 2076 C C . ILE A 1 284 ? 0.218 12.336 14.018 1.00 93.62 284 ILE A C 1
ATOM 2078 O O . ILE A 1 284 ? 0.766 12.253 15.112 1.00 93.62 284 ILE A O 1
ATOM 2082 N N . SER A 1 285 ? -0.212 13.504 13.539 1.00 89.69 285 SER A N 1
ATOM 2083 C CA . SER A 1 285 ? -0.075 14.786 14.253 1.00 89.69 285 SER A CA 1
ATOM 2084 C C . SER A 1 285 ? -1.209 15.083 15.241 1.00 89.69 285 SER A C 1
ATOM 2086 O O . SER A 1 285 ? -1.088 15.982 16.069 1.00 89.69 285 SER A O 1
ATOM 2088 N N . ASN A 1 286 ? -2.305 14.322 15.186 1.00 90.44 286 ASN A N 1
ATOM 2089 C CA . ASN A 1 286 ? -3.471 14.452 16.059 1.00 90.44 286 ASN A CA 1
ATOM 2090 C C . ASN A 1 286 ? -3.787 13.123 16.778 1.00 90.44 286 ASN A C 1
ATOM 2092 O O . ASN A 1 286 ? -4.763 12.446 16.423 1.00 90.44 286 ASN A O 1
ATOM 2096 N N . PRO A 1 287 ? -2.972 12.719 17.771 1.00 92.94 287 PRO A N 1
ATOM 2097 C CA . PRO A 1 287 ? -3.199 11.489 18.515 1.00 92.94 287 PRO A CA 1
ATOM 2098 C C . PRO A 1 287 ? -4.608 11.427 19.102 1.00 92.94 287 PRO A C 1
ATOM 2100 O O . PRO A 1 287 ? -5.128 12.423 19.605 1.00 92.94 287 PRO A O 1
ATOM 2103 N N . GLY A 1 288 ? -5.236 10.258 19.054 1.00 93.69 288 GLY A N 1
ATOM 2104 C CA . GLY A 1 288 ? -6.544 10.072 19.661 1.00 93.69 288 GLY A CA 1
ATOM 2105 C C . GLY A 1 288 ? -7.307 8.875 19.129 1.00 93.69 288 GLY A C 1
ATOM 2106 O O . GLY A 1 288 ? -6.789 8.045 18.381 1.00 93.69 288 GLY A O 1
ATOM 2107 N N . VAL A 1 289 ? -8.568 8.811 19.541 1.00 94.75 289 VAL A N 1
ATOM 2108 C CA . VAL A 1 289 ? -9.493 7.754 19.144 1.00 94.75 289 VAL A CA 1
ATOM 2109 C C . VAL A 1 289 ? -9.887 7.936 17.677 1.00 94.75 289 VAL A C 1
ATOM 2111 O O . VAL A 1 289 ? -10.111 9.059 17.212 1.00 94.75 289 VAL A O 1
ATOM 2114 N N . ARG A 1 290 ? -9.971 6.828 16.945 1.00 95.06 290 ARG A N 1
ATOM 2115 C CA . ARG A 1 290 ? -10.644 6.731 15.649 1.00 95.06 290 ARG A CA 1
ATOM 2116 C C . ARG A 1 290 ? -11.783 5.735 15.782 1.00 95.06 290 ARG A C 1
ATOM 2118 O O . ARG A 1 290 ? -11.659 4.735 16.487 1.00 95.06 290 ARG A O 1
ATOM 2125 N N . VAL A 1 291 ? -12.897 6.046 15.134 1.00 95.44 291 VAL A N 1
ATOM 2126 C CA . VAL A 1 291 ? -14.099 5.216 15.149 1.00 95.44 291 VAL A CA 1
ATOM 2127 C C . VAL A 1 291 ? -14.500 4.968 13.711 1.00 95.44 291 VAL A C 1
ATOM 2129 O O . VAL A 1 291 ? -14.722 5.918 12.967 1.00 95.44 291 VAL A O 1
ATOM 2132 N N . TYR A 1 292 ? -14.622 3.707 13.333 1.00 96.25 292 TYR A N 1
ATOM 2133 C CA . TYR A 1 292 ? -15.084 3.292 12.019 1.00 96.25 292 TYR A CA 1
ATOM 2134 C C . TYR A 1 292 ? -16.452 2.649 12.157 1.00 96.25 292 TYR A C 1
ATOM 2136 O O . TYR A 1 292 ? -16.683 1.863 13.075 1.00 96.25 292 TYR A O 1
ATOM 2144 N N . ALA A 1 293 ? -17.367 2.979 11.257 1.00 95.06 293 ALA A N 1
ATOM 2145 C CA . ALA A 1 293 ? -18.647 2.296 11.167 1.00 95.06 293 ALA A CA 1
ATOM 2146 C C . ALA A 1 293 ? -18.549 1.164 10.143 1.00 95.06 293 ALA A C 1
ATOM 2148 O O . ALA A 1 293 ? -18.071 1.370 9.027 1.00 95.06 293 ALA A O 1
ATOM 2149 N N . VAL A 1 294 ? -19.014 -0.018 10.538 1.00 96.50 294 VAL A N 1
ATOM 2150 C CA . VAL A 1 294 ? -18.975 -1.251 9.752 1.00 96.50 294 VAL A CA 1
ATOM 2151 C C . VAL A 1 294 ? -20.384 -1.819 9.666 1.00 96.50 294 VAL A C 1
ATOM 2153 O O . VAL A 1 294 ? -21.000 -2.124 10.689 1.00 96.50 294 VAL A O 1
ATOM 2156 N N . ASN A 1 295 ? -20.880 -2.005 8.445 1.00 94.44 295 ASN A N 1
ATOM 2157 C CA . ASN A 1 295 ? -22.176 -2.628 8.200 1.00 94.44 295 ASN A CA 1
ATOM 2158 C C . ASN A 1 295 ? -22.002 -4.106 7.856 1.00 94.44 295 ASN A C 1
ATOM 2160 O O . ASN A 1 295 ? -21.201 -4.447 6.996 1.00 94.44 295 ASN A O 1
ATOM 2164 N N . GLY A 1 296 ? -22.751 -4.996 8.509 1.00 90.19 296 GLY A N 1
ATOM 2165 C CA . GLY A 1 296 ? -22.784 -6.420 8.157 1.00 90.19 296 GLY A CA 1
ATOM 2166 C C . GLY A 1 296 ? -21.423 -7.122 8.227 1.00 90.19 296 GLY A C 1
ATOM 2167 O O . GLY A 1 296 ? -21.217 -8.096 7.516 1.00 90.19 296 GLY A O 1
ATOM 2168 N N . ARG A 1 297 ? -20.502 -6.624 9.071 1.00 89.25 297 ARG A N 1
ATOM 2169 C CA . ARG A 1 297 ? -19.096 -7.070 9.168 1.00 89.25 297 ARG A CA 1
ATOM 2170 C C . ARG A 1 297 ? -18.255 -6.849 7.903 1.00 89.25 297 ARG A C 1
ATOM 2172 O O . ARG A 1 297 ? -17.190 -7.442 7.761 1.00 89.25 297 ARG A O 1
ATOM 2179 N N . ASP A 1 298 ? -18.704 -5.978 7.009 1.00 94.69 298 ASP A N 1
ATOM 2180 C CA . ASP A 1 298 ? -17.985 -5.612 5.794 1.00 94.69 298 ASP A CA 1
ATOM 2181 C C . ASP A 1 298 ? -16.856 -4.614 6.099 1.00 94.69 298 ASP A C 1
ATOM 2183 O O . ASP A 1 298 ? -16.964 -3.415 5.842 1.00 94.69 298 ASP A O 1
ATOM 2187 N N . PHE A 1 299 ? -15.782 -5.106 6.725 1.00 95.88 299 PHE A N 1
ATOM 2188 C CA . PHE A 1 299 ? -14.669 -4.275 7.195 1.00 95.88 299 PHE A CA 1
ATOM 2189 C C . PHE A 1 299 ? -13.969 -3.509 6.067 1.00 95.88 299 PHE A C 1
ATOM 2191 O O . PHE A 1 299 ? -13.555 -2.375 6.282 1.00 95.88 299 PHE A O 1
ATOM 2198 N N . LYS A 1 300 ? -13.899 -4.075 4.854 1.00 92.19 300 LYS A N 1
ATOM 2199 C CA . LYS A 1 300 ? -13.307 -3.386 3.696 1.00 92.19 300 LYS A CA 1
ATOM 2200 C C . LYS A 1 300 ? -14.070 -2.114 3.321 1.00 92.19 300 LYS A C 1
ATOM 2202 O O . LYS A 1 300 ? -13.455 -1.154 2.892 1.00 92.19 300 LYS A O 1
ATOM 2207 N N . ASN A 1 301 ? -15.390 -2.082 3.508 1.00 92.69 301 ASN A N 1
ATOM 2208 C CA . ASN A 1 301 ? -16.234 -0.933 3.171 1.00 92.69 301 ASN A CA 1
ATOM 2209 C C . ASN A 1 301 ? -16.578 -0.083 4.402 1.00 92.69 301 ASN A C 1
ATOM 2211 O O . ASN A 1 301 ? -17.551 0.678 4.392 1.00 92.69 301 ASN A O 1
ATOM 2215 N N . ALA A 1 302 ? -15.798 -0.221 5.474 1.00 95.44 302 ALA A N 1
ATOM 2216 C CA . ALA A 1 302 ? -15.909 0.636 6.637 1.00 95.44 302 ALA A CA 1
ATOM 2217 C C . ALA A 1 302 ? -15.581 2.092 6.279 1.00 95.44 302 ALA A C 1
ATOM 2219 O O . ALA A 1 302 ? -14.848 2.379 5.334 1.00 95.44 302 ALA A O 1
ATOM 2220 N N . TRP A 1 303 ? -16.104 3.033 7.062 1.00 94.56 303 TRP A N 1
ATOM 2221 C CA . TRP A 1 303 ? -15.736 4.442 6.930 1.00 94.56 303 TRP A CA 1
ATOM 2222 C C . TRP A 1 303 ? -15.413 5.055 8.280 1.00 94.56 303 TRP A C 1
ATOM 2224 O O . TRP A 1 303 ? -16.069 4.767 9.287 1.00 94.56 303 TRP A O 1
ATOM 2234 N N . LEU A 1 304 ? -14.434 5.957 8.283 1.00 94.56 304 LEU A N 1
ATOM 2235 C CA . LEU A 1 304 ? -14.103 6.752 9.452 1.00 94.56 304 LEU A CA 1
ATOM 2236 C C . LEU A 1 304 ? -15.267 7.692 9.779 1.00 94.56 304 LEU A C 1
ATOM 2238 O O . LEU A 1 304 ? -15.722 8.473 8.938 1.00 94.56 304 LEU A O 1
ATOM 2242 N N . VAL A 1 305 ? -15.715 7.644 11.026 1.00 92.19 305 VAL A N 1
ATOM 2243 C CA . VAL A 1 305 ? -16.640 8.607 11.608 1.00 92.19 305 VAL A CA 1
ATOM 2244 C C . VAL A 1 305 ? -15.838 9.803 12.102 1.00 92.19 305 VAL A C 1
ATOM 2246 O O . VAL A 1 305 ? -15.016 9.678 13.009 1.00 92.19 305 VAL A O 1
ATOM 2249 N N . ASN A 1 306 ? -16.092 10.972 11.519 1.00 86.06 306 ASN A N 1
ATOM 2250 C CA . ASN A 1 306 ? -15.507 12.233 11.953 1.00 86.06 306 ASN A CA 1
ATOM 2251 C C . ASN A 1 306 ? -16.564 13.072 12.696 1.00 86.06 306 ASN A C 1
ATOM 2253 O O . ASN A 1 306 ? -17.384 13.740 12.051 1.00 86.06 306 ASN A O 1
ATOM 2257 N N . PRO A 1 307 ? -16.607 13.011 14.040 1.00 69.31 307 PRO A N 1
ATOM 2258 C CA . PRO A 1 307 ? -17.538 13.809 14.820 1.00 69.31 307 PRO A CA 1
ATOM 2259 C C . PRO A 1 307 ? -17.079 15.271 14.866 1.00 69.31 307 PRO A C 1
ATOM 2261 O O . PRO A 1 307 ? -15.916 15.558 15.131 1.00 69.31 307 PRO A O 1
ATOM 2264 N N . GLY A 1 308 ? -18.005 16.211 14.667 1.00 62.53 308 GLY A N 1
ATOM 2265 C CA . GLY A 1 308 ? -17.734 17.629 14.931 1.00 62.53 308 GLY A CA 1
ATOM 2266 C C . GLY A 1 308 ? -17.233 18.435 13.735 1.00 62.53 308 GLY A C 1
ATOM 2267 O O . GLY A 1 308 ? -16.686 19.521 13.922 1.00 62.53 308 GLY A O 1
ATOM 2268 N N . ALA A 1 309 ? -17.467 17.972 12.505 1.00 56.44 309 ALA A N 1
ATOM 2269 C CA . ALA A 1 309 ? -17.387 18.860 11.355 1.00 56.44 309 ALA A CA 1
ATOM 2270 C C . ALA A 1 309 ? -18.495 19.918 11.477 1.00 56.44 309 ALA A C 1
ATOM 2272 O O . ALA A 1 309 ? -19.664 19.663 11.178 1.00 56.44 309 ALA A O 1
ATOM 2273 N N . HIS A 1 310 ? -18.140 21.105 11.967 1.00 46.41 310 HIS A N 1
ATOM 2274 C CA . HIS A 1 310 ? -19.010 22.266 11.869 1.00 46.41 310 HIS A CA 1
ATOM 2275 C C . HIS A 1 310 ? -19.372 22.462 10.393 1.00 46.41 310 HIS A C 1
ATOM 2277 O O . HIS A 1 310 ? -18.493 22.538 9.532 1.00 46.41 310 HIS A O 1
ATOM 2283 N N . ARG A 1 311 ? -20.672 22.554 10.093 1.00 44.19 311 ARG A N 1
ATOM 2284 C CA . ARG A 1 311 ? -21.094 23.259 8.885 1.00 44.19 311 ARG A CA 1
ATOM 2285 C C . ARG A 1 311 ? -20.693 24.709 9.122 1.00 44.19 311 ARG A C 1
ATOM 2287 O O . ARG A 1 311 ? -21.329 25.379 9.931 1.00 44.19 311 ARG A O 1
ATOM 2294 N N . SER A 1 312 ? -19.609 25.163 8.505 1.00 38.81 312 SER A N 1
ATOM 2295 C CA . SER A 1 312 ? -19.439 26.596 8.294 1.00 38.81 312 SER A CA 1
ATOM 2296 C C . SER A 1 312 ? -20.628 27.023 7.438 1.00 38.81 312 SER A C 1
ATOM 2298 O O . SER A 1 312 ? -20.782 26.519 6.324 1.00 38.81 312 SER A O 1
ATOM 2300 N N . ALA A 1 313 ? -21.527 27.802 8.037 1.00 39.94 313 ALA A N 1
ATOM 2301 C CA . ALA A 1 313 ? -22.582 28.504 7.320 1.00 39.94 313 ALA A CA 1
ATOM 2302 C C . ALA A 1 313 ? -21.969 29.610 6.456 1.00 39.94 313 ALA A C 1
ATOM 2304 O O . ALA A 1 313 ? -20.921 30.156 6.878 1.00 39.94 313 ALA A O 1
#

Foldseek 3Di:
DDDDDDDDDDDDDDDDPPPPPPPPPPPDDPPLDDQQAADEFAEAEEQEQQDPDPVQNVLSPPQVLVCCQDPNCPVHVQPLVCLLLVRSYGYDHQVVRYHYYYFDPCSNVPDLQDQPVVSQVVRRVVVCVVVVTDGQAYEGEYQRRNDPDQKAAAACARYIYHYSRHGSLRVVQNVLNVLRAAQAWAWEAEAPGLPRTDTDAFDLQDSSRVVGSQHHDDPLSCSSNSSDDPQQEDEEADDDDADADALSANPVDGHHAWYWYPPDPFKTKIKGWQDDHPRHSNSVPDTDMWIWIGTNSNSSPIHTYDHDPDPPD

Secondary structure (DSSP, 8-state):
-------------PPPP----------PPPPTT-PPPPEEEEEEEEEE---SSHHHHHHHT-HHHHHHHHHSSSSSHHHHHHHHTTTSEEEEEEEEEEEEEPPPHHHHSS-TTS--HHHHHHHHHHHHHHTT---SEEEEE---TT-S-S-EE-SSSSEEEE-SS--HHHHHHHHHHHTTPPP-EEEEEETTEEEEEEEEEE-SSSGGGT--TTS---HHHHHHHT-PPTTTEEEESS-----PPBTTS-TTS-S--EEEEE-SSSEEEEEEEE--BTTB-TT--S-EEEEEEEETT-GGG-EEEEET-----

pLDDT: mean 86.79, std 19.45, range [31.97, 98.88]

Sequence (313 aa):
MRPLLIAALSLAMAGLPAVEAQAEIGAAAEPLGMVAAPVTKRVAIVMIQNGSTDTARTQLADTAFIRNIFFGSANSLAAWMPAVTHGLLSYVPAGDGIFLTEPNDALRNGSPTGCHSVAARDTAEDHLAALGVQWDSVGVVFDIGGCEWGGLGQMPGRITWYPPRPSLSAIVHEFGHNQGYPHEAKRDCASAQMSACTAKDYSGNTPMGSGGAGKGYSSVELLHSGWVEPGWLTQANKPGIFSLKPLYSPTSVSGTRVVEYKASATLTYVIEIRAPSGAIDTAISNPGVRVYAVNGRDFKNAWLVNPGAHRSA

Radius of gyration: 28.05 Å; chains: 1; bounding box: 108×86×60 Å